Protein AF-0000000087663441 (afdb_homodimer)

Secondary structure (DSSP, 8-state):
-HHHHHHHHHHH--SEEEE-S--SPTT----HHHHHHHHHHHHHHH--SSS-SEEEE---HHHH--GGG--HHHHHHHHHHH---SEEEEEETTEEEEEE-GGG-S-S--HHHHHHHHHHHHHHHHHHHHHHT---TTS--TTPSP---EEEESS-S------------/-HHHHHHHHHHH--SEEEE-S--SPTT----HHHHHHHHHHHHHHH--SSS-SEEEE---HHHH--GGG--HHHHHHHHHHH---SEEEEEETTEEEEEE-GGG-S-S--HHHHHHHHHHHHHHHHHHHHHHT---TTS--TTPSP---EEEESS-S------------

Organism: Ancylostoma caninum (NCBI:txid29170)

Radius of gyration: 20.02 Å; Cα contacts (8 Å, |Δi|>4): 572; chains: 2; bounding box: 45×61×68 Å

Nearest PDB structures (foldseek):
  6jgs-assembly1_A  TM=4.675E-01  e=5.278E+00  Hordeum vulgare subsp. vulgare
  6jgd-assembly1_A  TM=4.684E-01  e=4.950E+00  Hordeum vulgare subsp. vulgare
  6l1j-assembly1_A  TM=4.677E-01  e=5.629E+00  Hordeum vulgare subsp. vulgare
  6jgs-assembly1_A  TM=4.682E-01  e=4.630E+00  Hordeum vulgare subsp. vulgare
  6jgd-assembly1_A  TM=4.690E-01  e=4.342E+00  Hordeum vulgare subsp. vulgare

Sequence (338 aa):
MYRSYRSAVRLLAPDAVFFLGDLMDEGQWGDRDTFHRYAGRFDSLFGSSGNKPEVHVLAGNHDLGFHYAVSPFRVEWFEKRFNRSTVDTIFIKGQPFVLLTSMALHGDGCKFCHEAEVALRTIGEELACAKRGKCERNVSVRFHPYRRPILLQHFPLFRYVFIFSSRLSMYRSYRSAVRLLAPDAVFFLGDLMDEGQWGDRDTFHRYAGRFDSLFGSSGNKPEVHVLAGNHDLGFHYAVSPFRVEWFEKRFNRSTVDTIFIKGQPFVLLTSMALHGDGCKFCHEAEVALRTIGEELACAKRGKCERNVSVRFHPYRRPILLQHFPLFRYVFIFSSRLS

Solvent-accessible surface area (backbone atoms only — not comparable to full-atom values): 18310 Å² total; per-residue (Å²): 57,60,60,39,51,52,49,47,46,66,50,49,53,31,57,29,36,38,29,27,13,35,77,36,54,87,87,46,81,56,55,72,67,51,49,49,52,48,53,48,51,46,44,71,69,64,49,48,93,58,83,61,39,40,74,45,78,40,65,19,50,44,48,31,32,49,61,95,54,51,37,71,66,40,48,48,52,46,22,69,74,67,72,45,62,60,56,36,77,46,71,61,95,73,44,39,31,39,38,42,32,38,57,29,31,45,63,80,66,46,73,55,20,46,52,32,52,54,50,48,52,52,50,20,51,29,47,52,23,29,65,71,71,62,62,59,96,89,47,66,64,84,42,58,73,58,60,61,26,34,36,39,29,16,38,69,61,71,72,69,75,73,70,78,72,77,69,85,118,56,61,60,38,52,52,49,48,46,65,51,50,54,31,58,28,37,38,31,26,13,35,77,36,54,86,88,47,80,56,56,72,66,50,49,49,51,49,52,49,51,47,42,73,68,64,49,48,94,59,84,59,38,41,73,45,78,41,65,19,50,47,48,31,31,49,64,94,54,51,38,70,65,41,47,48,52,46,22,69,72,66,71,46,63,61,57,35,78,45,69,61,94,72,45,38,33,38,39,40,33,37,60,29,31,45,62,80,66,45,72,55,20,46,52,32,51,53,50,47,51,53,50,20,51,29,47,50,23,28,65,71,71,62,62,58,93,89,47,64,65,83,43,59,74,59,60,62,26,35,37,38,29,16,37,68,61,71,72,69,74,73,72,78,73,75,68,86,119

InterPro domains:
  IPR004843 Calcineurin-like, phosphoesterase domain [PF00149] (13-82)
  IPR029052 Metallo-dependent phosphatase-like [G3DSA:3.60.21.10] (4-162)
  IPR029052 Metallo-dependent phosphatase-like [SSF56300] (8-162)
  IPR033308 PGAP5/Cdc1/Ted1 [PTHR13315] (1-159)

Structure (mmCIF, N/CA/C/O backbone):
data_AF-0000000087663441-model_v1
#
loop_
_entity.id
_entity.type
_entity.pdbx_description
1 polymer 'Calcineurin-like phosphoesterase domain-containing protein'
#
loop_
_atom_site.group_PDB
_atom_site.id
_atom_site.type_symbol
_atom_site.label_atom_id
_atom_site.label_alt_id
_atom_site.label_comp_id
_atom_site.label_asym_id
_atom_site.label_entity_id
_atom_site.label_seq_id
_atom_site.pdbx_PDB_ins_code
_atom_site.Cartn_x
_atom_site.Cartn_y
_atom_site.Cartn_z
_atom_site.occupancy
_atom_site.B_iso_or_equiv
_atom_site.auth_seq_id
_atom_site.auth_comp_id
_atom_site.auth_asym_id
_atom_site.auth_atom_id
_atom_site.pdbx_PDB_model_num
ATOM 1 N N . MET A 1 1 ? 6.477 19.219 -2.59 1 56.53 1 MET A N 1
ATOM 2 C CA . MET A 1 1 ? 6.012 17.844 -2.482 1 56.53 1 MET A CA 1
ATOM 3 C C . MET A 1 1 ? 7.02 16.984 -1.724 1 56.53 1 MET A C 1
ATOM 5 O O . MET A 1 1 ? 6.688 16.391 -0.692 1 56.53 1 MET A O 1
ATOM 9 N N . TYR A 1 2 ? 8.234 17.156 -2.053 1 63.34 2 TYR A N 1
ATOM 10 C CA . TYR A 1 2 ? 9.312 16.391 -1.447 1 63.34 2 TYR A CA 1
ATOM 11 C C . TYR A 1 2 ? 9.508 16.781 0.011 1 63.34 2 TYR A C 1
ATOM 13 O O . TYR A 1 2 ? 9.742 15.922 0.867 1 63.34 2 TYR A O 1
ATOM 21 N N . ARG A 1 3 ? 9.078 17.906 0.28 1 71.12 3 ARG A N 1
ATOM 22 C CA . ARG A 1 3 ? 9.32 18.391 1.635 1 71.12 3 ARG A CA 1
ATOM 23 C C . ARG A 1 3 ? 8.375 17.734 2.631 1 71.12 3 ARG A C 1
ATOM 25 O O . ARG A 1 3 ? 8.773 17.391 3.744 1 71.12 3 ARG A O 1
ATOM 32 N N . SER A 1 4 ? 7.195 17.531 2.107 1 80.88 4 SER A N 1
ATOM 33 C CA . SER A 1 4 ? 6.211 16.938 3.008 1 80.88 4 SER A CA 1
ATOM 34 C C . SER A 1 4 ? 6.551 15.484 3.305 1 80.88 4 SER A C 1
ATOM 36 O O . SER A 1 4 ? 6.391 15.023 4.434 1 80.88 4 SER A O 1
ATOM 38 N N . TYR A 1 5 ? 7.109 14.805 2.334 1 83.69 5 TYR A N 1
ATOM 39 C CA . TYR A 1 5 ? 7.543 13.422 2.543 1 83.69 5 TYR A CA 1
ATOM 40 C C . TYR A 1 5 ? 8.711 13.359 3.518 1 83.69 5 TYR A C 1
ATOM 42 O O . TYR A 1 5 ? 8.711 12.555 4.449 1 83.69 5 TYR A O 1
ATOM 50 N N . ARG A 1 6 ? 9.633 14.172 3.322 1 84.62 6 ARG A N 1
ATOM 51 C CA . ARG A 1 6 ? 10.812 14.18 4.184 1 84.62 6 ARG A CA 1
ATOM 52 C C . ARG A 1 6 ? 10.438 14.539 5.617 1 84.62 6 ARG A C 1
ATOM 54 O O . ARG A 1 6 ? 11 13.984 6.566 1 84.62 6 ARG A O 1
ATOM 61 N N . SER A 1 7 ? 9.531 15.445 5.688 1 87.12 7 SER A N 1
ATOM 62 C CA . SER A 1 7 ? 9.039 15.812 7.016 1 87.12 7 SER A CA 1
ATOM 63 C C . SER A 1 7 ? 8.359 14.625 7.695 1 87.12 7 SER A C 1
ATOM 65 O O . SER A 1 7 ? 8.57 14.383 8.883 1 87.12 7 SER A O 1
ATOM 67 N N . ALA A 1 8 ? 7.578 13.938 6.949 1 90.31 8 ALA A N 1
ATOM 68 C CA . ALA A 1 8 ? 6.906 12.766 7.5 1 90.31 8 ALA A CA 1
ATOM 69 C C . ALA A 1 8 ? 7.918 11.727 7.969 1 90.31 8 ALA A C 1
ATOM 71 O O . ALA A 1 8 ? 7.797 11.188 9.07 1 90.31 8 ALA A O 1
ATOM 72 N N . VAL A 1 9 ? 8.922 11.484 7.152 1 91.31 9 VAL A N 1
ATOM 73 C CA . VAL A 1 9 ? 9.938 10.484 7.473 1 91.31 9 VAL A CA 1
ATOM 74 C C . VAL A 1 9 ? 10.727 10.93 8.703 1 91.31 9 VAL A C 1
ATOM 76 O O . VAL A 1 9 ? 11.039 10.109 9.57 1 91.31 9 VAL A O 1
ATOM 79 N N . ARG A 1 10 ? 10.992 12.148 8.82 1 91.31 10 ARG A N 1
ATOM 80 C CA . ARG A 1 10 ? 11.734 12.664 9.969 1 91.31 10 ARG A CA 1
ATOM 81 C C . ARG A 1 10 ? 10.906 12.562 11.242 1 91.31 10 ARG A C 1
ATOM 83 O O . ARG A 1 10 ? 11.414 12.141 12.289 1 91.31 10 ARG A O 1
ATOM 90 N N . LEU A 1 11 ? 9.695 12.914 11.148 1 92.69 11 LEU A N 1
ATOM 91 C CA . LEU A 1 11 ? 8.82 12.969 12.312 1 92.69 11 LEU A CA 1
ATOM 92 C C . LEU A 1 11 ? 8.484 11.57 12.805 1 92.69 11 LEU A C 1
ATOM 94 O O . LEU A 1 11 ? 8.391 11.336 14.016 1 92.69 11 LEU A O 1
ATOM 98 N N . LEU A 1 12 ? 8.406 10.625 11.898 1 95.31 12 LEU A N 1
ATOM 99 C CA . LEU A 1 12 ? 7.848 9.328 12.273 1 95.31 12 LEU A CA 1
ATOM 100 C C . LEU A 1 12 ? 8.945 8.273 12.383 1 95.31 12 LEU A C 1
ATOM 102 O O . LEU A 1 12 ? 8.75 7.234 13.008 1 95.31 12 LEU A O 1
ATOM 106 N N . ALA A 1 13 ? 10.031 8.469 11.727 1 93.81 13 ALA A N 1
ATOM 107 C CA . ALA A 1 13 ? 11.164 7.543 11.703 1 93.81 13 ALA A CA 1
ATOM 108 C C . ALA A 1 13 ? 10.703 6.117 11.43 1 93.81 13 ALA A C 1
ATOM 110 O O . ALA A 1 13 ? 10.961 5.203 12.219 1 93.81 13 ALA A O 1
ATOM 111 N N . PRO A 1 14 ? 10.094 5.926 10.258 1 95.94 14 PRO A N 1
ATOM 112 C CA . PRO A 1 14 ? 9.523 4.609 9.953 1 95.94 14 PRO A CA 1
ATOM 113 C C . PRO A 1 14 ? 10.594 3.566 9.633 1 95.94 14 PRO A C 1
ATOM 115 O O . PRO A 1 14 ? 11.711 3.922 9.242 1 95.94 14 PRO A O 1
ATOM 118 N N . ASP A 1 15 ? 10.211 2.275 9.844 1 95.44 15 ASP A N 1
ATOM 119 C CA . ASP A 1 15 ? 11.078 1.179 9.43 1 95.44 15 ASP A CA 1
ATOM 120 C C . ASP A 1 15 ? 11.102 1.043 7.906 1 95.44 15 ASP A C 1
ATOM 122 O O . ASP A 1 15 ? 12.133 0.695 7.324 1 95.44 15 ASP A O 1
ATOM 126 N N . ALA A 1 16 ? 9.984 1.353 7.328 1 95.06 16 ALA A N 1
ATOM 127 C CA . ALA A 1 16 ? 9.859 1.166 5.883 1 95.06 16 ALA A CA 1
ATOM 128 C C . ALA A 1 16 ? 8.773 2.074 5.309 1 95.06 16 ALA A C 1
ATOM 130 O O . ALA A 1 16 ? 7.879 2.52 6.031 1 95.06 16 ALA A O 1
ATOM 131 N N . VAL A 1 17 ? 8.898 2.33 4.055 1 93.75 17 VAL A N 1
ATOM 132 C CA . VAL A 1 17 ? 7.902 3.049 3.268 1 93.75 17 VAL A CA 1
ATOM 133 C C . VAL A 1 17 ? 7.547 2.24 2.023 1 93.75 17 VAL A C 1
ATOM 135 O O . VAL A 1 17 ? 8.438 1.766 1.309 1 93.75 17 VAL A O 1
ATOM 138 N N . PHE A 1 18 ? 6.25 2.078 1.799 1 93.38 18 PHE A N 1
ATOM 139 C CA . PHE A 1 18 ? 5.777 1.409 0.59 1 93.38 18 PHE A CA 1
ATOM 140 C C . PHE A 1 18 ? 5.043 2.387 -0.317 1 93.38 18 PHE A C 1
ATOM 142 O O . PHE A 1 18 ? 4.125 3.084 0.126 1 93.38 18 PHE A O 1
ATOM 149 N N . PHE A 1 19 ? 5.461 2.457 -1.529 1 89.62 19 PHE A N 1
ATOM 150 C CA . PHE A 1 19 ? 4.723 3.115 -2.6 1 89.62 19 PHE A CA 1
ATOM 151 C C . PHE A 1 19 ? 4.023 2.09 -3.486 1 89.62 19 PHE A C 1
ATOM 153 O O . PHE A 1 19 ? 4.684 1.277 -4.141 1 89.62 19 PHE A O 1
ATOM 160 N N . LEU A 1 20 ? 2.764 2.168 -3.502 1 83.5 20 LEU A N 1
ATOM 161 C CA . LEU A 1 20 ? 2.086 1.054 -4.156 1 83.5 20 LEU A CA 1
ATOM 162 C C . LEU A 1 20 ? 1.641 1.439 -5.562 1 83.5 20 LEU A C 1
ATOM 164 O O . LEU A 1 20 ? 0.467 1.293 -5.91 1 83.5 20 LEU A O 1
ATOM 168 N N . GLY A 1 21 ? 2.498 2.086 -6.305 1 81.06 21 GLY A N 1
ATOM 169 C CA . GLY A 1 21 ? 2.389 2.133 -7.754 1 81.06 21 GLY A CA 1
ATOM 170 C C . GLY A 1 21 ? 2.312 3.545 -8.305 1 81.06 21 GLY A C 1
ATOM 171 O O . GLY A 1 21 ? 2.471 4.516 -7.559 1 81.06 21 GLY A O 1
ATOM 172 N N . ASP A 1 22 ? 2.346 3.611 -9.633 1 83.38 22 ASP A N 1
ATOM 173 C CA . ASP A 1 22 ? 2.131 4.781 -10.477 1 83.38 22 ASP A CA 1
ATOM 174 C C . ASP A 1 22 ? 3.27 5.789 -10.32 1 83.38 22 ASP A C 1
ATOM 176 O O . ASP A 1 22 ? 3.029 6.977 -10.109 1 83.38 22 ASP A O 1
ATOM 180 N N . LEU A 1 23 ? 4.383 5.191 -10.352 1 81 23 LEU A N 1
ATOM 181 C CA . LEU A 1 23 ? 5.562 6.043 -10.438 1 81 23 LEU A CA 1
ATOM 182 C C . LEU A 1 23 ? 5.484 6.957 -11.656 1 81 23 LEU A C 1
ATOM 184 O O . LEU A 1 23 ? 5.863 8.125 -11.586 1 81 23 LEU A O 1
ATOM 188 N N . MET A 1 24 ? 4.938 6.336 -12.719 1 77.75 24 MET A N 1
ATOM 189 C CA . MET A 1 24 ? 4.824 7.074 -13.977 1 77.75 24 MET A CA 1
ATOM 190 C C . MET A 1 24 ? 3.486 7.797 -14.062 1 77.75 24 MET A C 1
ATOM 192 O O . MET A 1 24 ? 2.479 7.312 -13.547 1 77.75 24 MET A O 1
ATOM 196 N N . ASP A 1 25 ? 3.621 9.016 -14.734 1 65.69 25 ASP A N 1
ATOM 197 C CA . ASP A 1 25 ? 2.412 9.82 -14.883 1 65.69 25 ASP A CA 1
ATOM 198 C C . ASP A 1 25 ? 1.437 9.18 -15.859 1 65.69 25 ASP A C 1
ATOM 200 O O . ASP A 1 25 ? 1.838 8.383 -16.719 1 65.69 25 ASP A O 1
ATOM 204 N N . GLU A 1 26 ? 0.128 9.648 -15.602 1 56.34 26 GLU A N 1
ATOM 205 C CA . GLU A 1 26 ? -0.937 9.219 -16.5 1 56.34 26 GLU A CA 1
ATOM 206 C C . GLU A 1 26 ? -0.633 9.625 -17.953 1 56.34 26 GLU A C 1
ATOM 208 O O . GLU A 1 26 ? -0.224 10.758 -18.203 1 56.34 26 GLU A O 1
ATOM 213 N N . GLY A 1 27 ? -0.719 8.75 -18.844 1 50.19 27 GLY A N 1
ATOM 214 C CA . GLY A 1 27 ? -0.616 9.078 -20.25 1 50.19 27 GLY A CA 1
ATOM 215 C C . GLY A 1 27 ? 0.792 8.938 -20.797 1 50.19 27 GLY A C 1
ATOM 216 O O . GLY A 1 27 ? 1.018 9.094 -22 1 50.19 27 GLY A O 1
ATOM 217 N N . GLN A 1 28 ? 1.747 8.984 -19.844 1 51.53 28 GLN A N 1
ATOM 218 C CA . GLN A 1 28 ? 3.074 8.922 -20.453 1 51.53 28 GLN A CA 1
ATOM 219 C C . GLN A 1 28 ? 3.627 7.5 -20.422 1 51.53 28 GLN A C 1
ATOM 221 O O . GLN A 1 28 ? 4.051 7.016 -19.359 1 51.53 28 GLN A O 1
ATOM 226 N N . TRP A 1 29 ? 3.006 6.676 -21.219 1 57.53 29 TRP A N 1
ATOM 227 C CA . TRP A 1 29 ? 3.639 5.402 -21.547 1 57.53 29 TRP A CA 1
ATOM 228 C C . TRP A 1 29 ? 5.035 5.617 -22.125 1 57.53 29 TRP A C 1
ATOM 230 O O . TRP A 1 29 ? 5.184 6.164 -23.219 1 57.53 29 TRP A O 1
ATOM 240 N N . GLY A 1 30 ? 5.879 6.07 -21.172 1 62.97 30 GLY A N 1
ATOM 241 C CA . GLY A 1 30 ? 7.125 6.531 -21.766 1 62.97 30 GLY A CA 1
ATOM 242 C C . GLY A 1 30 ? 8.031 5.398 -22.188 1 62.97 30 GLY A C 1
ATOM 243 O O . GLY A 1 30 ? 7.707 4.223 -22 1 62.97 30 GLY A O 1
ATOM 244 N N . ASP A 1 31 ? 8.891 5.605 -23.047 1 78.62 31 ASP A N 1
ATOM 245 C CA . ASP A 1 31 ? 9.992 4.746 -23.484 1 78.62 31 ASP A CA 1
ATOM 246 C C . ASP A 1 31 ? 10.969 4.48 -22.359 1 78.62 31 ASP A C 1
ATOM 248 O O . ASP A 1 31 ? 10.742 4.895 -21.219 1 78.62 31 ASP A O 1
ATOM 252 N N . ARG A 1 32 ? 11.836 3.678 -22.594 1 85.62 32 ARG A N 1
ATOM 253 C CA . ARG A 1 32 ? 12.828 3.227 -21.625 1 85.62 32 ARG A CA 1
ATOM 254 C C . ARG A 1 32 ? 13.516 4.41 -20.953 1 85.62 32 ARG A C 1
ATOM 256 O O . ARG A 1 32 ? 13.734 4.402 -19.734 1 85.62 32 ARG A O 1
ATOM 263 N N . ASP A 1 33 ? 13.812 5.41 -21.719 1 87.12 33 ASP A N 1
ATOM 264 C CA . ASP A 1 33 ? 14.508 6.578 -21.188 1 87.12 33 ASP A CA 1
ATOM 265 C C . ASP A 1 33 ? 13.617 7.348 -20.219 1 87.12 33 ASP A C 1
ATOM 267 O O . ASP A 1 33 ? 14.078 7.809 -19.172 1 87.12 33 ASP A O 1
ATOM 271 N N . THR A 1 34 ? 12.398 7.449 -20.594 1 83.62 34 THR A N 1
ATOM 272 C CA . THR A 1 34 ? 11.445 8.125 -19.719 1 83.62 34 THR A CA 1
ATOM 273 C C . THR A 1 34 ? 11.312 7.383 -18.391 1 83.62 34 THR A C 1
ATOM 275 O O . THR A 1 34 ? 11.32 8 -17.328 1 83.62 34 THR A O 1
ATOM 278 N N . PHE A 1 35 ? 11.273 6.082 -18.5 1 86.06 35 PHE A N 1
ATOM 279 C CA . PHE A 1 35 ? 11.164 5.258 -17.312 1 86.06 35 PHE A CA 1
ATOM 280 C C . PHE A 1 35 ? 12.367 5.473 -16.391 1 86.06 35 PHE A C 1
ATOM 282 O O . PHE A 1 35 ? 12.211 5.668 -15.188 1 86.06 35 PHE A O 1
ATOM 289 N N . HIS A 1 36 ? 13.508 5.5 -16.938 1 87.94 36 HIS A N 1
ATOM 290 C CA . HIS A 1 36 ? 14.719 5.629 -16.141 1 87.94 36 HIS A CA 1
ATOM 291 C C . HIS A 1 36 ? 14.82 7.016 -15.508 1 87.94 36 HIS A C 1
ATOM 293 O O . HIS A 1 36 ? 15.328 7.164 -14.398 1 87.94 36 HIS A O 1
ATOM 299 N N . ARG A 1 37 ? 14.359 7.957 -16.234 1 86.12 37 ARG A N 1
ATOM 300 C CA . ARG A 1 37 ? 14.352 9.312 -15.688 1 86.12 37 ARG A CA 1
ATOM 301 C C . ARG A 1 37 ? 13.438 9.398 -14.469 1 86.12 37 ARG A C 1
ATOM 303 O O . ARG A 1 37 ? 13.812 9.969 -13.445 1 86.12 37 ARG A O 1
ATOM 310 N N . TYR A 1 38 ? 12.297 8.773 -14.656 1 84.75 38 TYR A N 1
ATOM 311 C CA . TYR A 1 38 ? 11.344 8.805 -13.555 1 84.75 38 TYR A CA 1
ATOM 312 C C . TYR A 1 38 ? 11.859 7.992 -12.367 1 84.75 38 TYR A C 1
ATOM 314 O O . TYR A 1 38 ? 11.742 8.422 -11.219 1 84.75 38 TYR A O 1
ATOM 322 N N . ALA A 1 39 ? 12.406 6.832 -12.656 1 86.81 39 ALA A N 1
ATOM 323 C CA . ALA A 1 39 ? 12.969 5.996 -11.602 1 86.81 39 ALA A CA 1
ATOM 324 C C . ALA A 1 39 ? 14.109 6.715 -10.883 1 86.81 39 ALA A C 1
ATOM 326 O O . ALA A 1 39 ? 14.227 6.625 -9.656 1 86.81 39 ALA A O 1
ATOM 327 N N . GLY A 1 40 ? 14.906 7.391 -11.625 1 86.88 40 GLY A N 1
ATOM 328 C CA . GLY A 1 40 ? 15.992 8.164 -11.039 1 86.88 40 GLY A CA 1
ATOM 329 C C . GLY A 1 40 ? 15.5 9.281 -10.141 1 86.88 40 GLY A C 1
ATOM 330 O O . GLY A 1 40 ? 16.047 9.508 -9.062 1 86.88 40 GLY A O 1
ATOM 331 N N . ARG A 1 41 ? 14.547 9.984 -10.625 1 84.62 41 ARG A N 1
ATOM 332 C CA . ARG A 1 41 ? 13.961 11.055 -9.82 1 84.62 41 ARG A CA 1
ATOM 333 C C . ARG A 1 41 ? 13.367 10.5 -8.531 1 84.62 41 ARG A C 1
ATOM 335 O O . ARG A 1 41 ? 13.523 11.102 -7.461 1 84.62 41 ARG A O 1
ATOM 342 N N . PHE A 1 42 ? 12.727 9.398 -8.633 1 86.81 42 PHE A N 1
ATOM 343 C CA . PHE A 1 42 ? 12.18 8.727 -7.461 1 86.81 42 PHE A CA 1
ATOM 344 C C . PHE A 1 42 ? 13.266 8.453 -6.434 1 86.81 42 PHE A C 1
ATOM 346 O O . PHE A 1 42 ? 13.102 8.75 -5.246 1 86.81 42 PHE A O 1
ATOM 353 N N . ASP A 1 43 ? 14.32 7.941 -6.902 1 86.31 43 ASP A N 1
ATOM 354 C CA . ASP A 1 43 ? 15.422 7.602 -6.004 1 86.31 43 ASP A CA 1
ATOM 355 C C . ASP A 1 43 ? 15.969 8.852 -5.324 1 86.31 43 ASP A C 1
ATOM 357 O O . ASP A 1 43 ? 16.297 8.82 -4.137 1 86.31 43 ASP A O 1
ATOM 361 N N . SER A 1 44 ? 16.078 9.859 -6.051 1 85.12 44 SER A N 1
ATOM 362 C CA . SER A 1 44 ? 16.641 11.094 -5.52 1 85.12 44 SER A CA 1
ATOM 363 C C . SER A 1 44 ? 15.742 11.695 -4.441 1 85.12 44 SER A C 1
ATOM 365 O O . SER A 1 44 ? 16.234 12.281 -3.475 1 85.12 44 SER A O 1
ATOM 367 N N . LEU A 1 45 ? 14.508 11.469 -4.605 1 83.81 45 LEU A N 1
ATOM 368 C CA . LEU A 1 45 ? 13.555 12.141 -3.721 1 83.81 45 LEU A CA 1
ATOM 369 C C . LEU A 1 45 ? 13.195 11.25 -2.537 1 83.81 45 LEU A C 1
ATOM 371 O O . LEU A 1 45 ? 12.992 11.742 -1.424 1 83.81 45 LEU A O 1
ATOM 375 N N . PHE A 1 46 ? 13.133 9.961 -2.811 1 85.44 46 PHE A N 1
ATOM 376 C CA . PHE A 1 46 ? 12.555 9.094 -1.788 1 85.44 46 PHE A CA 1
ATOM 377 C C . PHE A 1 46 ? 13.578 8.086 -1.285 1 85.44 46 PHE A C 1
ATOM 379 O O . PHE A 1 46 ? 13.328 7.375 -0.308 1 85.44 46 PHE A O 1
ATOM 386 N N . GLY A 1 47 ? 14.648 8.055 -2.068 1 78.88 47 GLY A N 1
ATOM 387 C CA . GLY A 1 47 ? 15.688 7.121 -1.655 1 78.88 47 GLY A CA 1
ATOM 388 C C . GLY A 1 47 ? 16.328 7.492 -0.329 1 78.88 47 GLY A C 1
ATOM 389 O O . GLY A 1 47 ? 16.281 8.648 0.084 1 78.88 47 GLY A O 1
ATOM 390 N N . SER A 1 48 ? 16.625 6.457 0.466 1 73.31 48 SER A N 1
ATOM 391 C CA . SER A 1 48 ? 17.281 6.6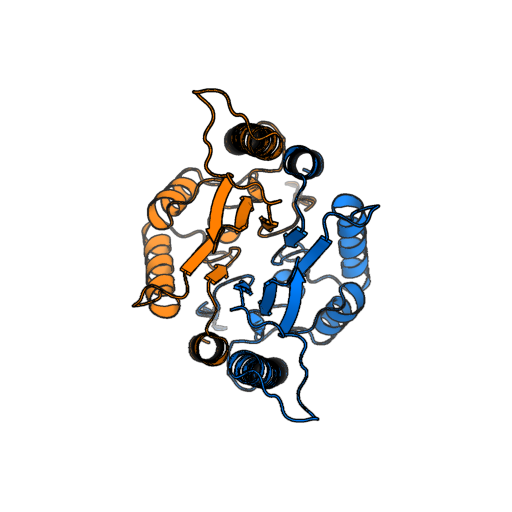76 1.75 1 73.31 48 SER A CA 1
ATOM 392 C C . SER A 1 48 ? 18.797 6.574 1.619 1 73.31 48 SER A C 1
ATOM 394 O O . SER A 1 48 ? 19.312 5.758 0.848 1 73.31 48 SER A O 1
ATOM 396 N N . SER A 1 49 ? 19.453 7.629 2.064 1 65.06 49 SER A N 1
ATOM 397 C CA . SER A 1 49 ? 20.906 7.582 2.072 1 65.06 49 SER A CA 1
ATOM 398 C C . SER A 1 49 ? 21.422 6.504 3.021 1 65.06 49 SER A C 1
ATOM 400 O O . SER A 1 49 ? 22.531 5.992 2.844 1 65.06 49 SER A O 1
ATOM 402 N N . GLY A 1 50 ? 20.734 6.199 4.043 1 66.88 50 GLY A N 1
ATOM 403 C CA . GLY A 1 50 ? 21.109 5.164 4.992 1 66.88 50 GLY A CA 1
ATOM 404 C C . GLY A 1 50 ? 20.266 3.908 4.879 1 66.88 50 GLY A C 1
ATOM 405 O O . GLY A 1 50 ? 19.766 3.586 3.801 1 66.88 50 GLY A O 1
ATOM 406 N N . ASN A 1 51 ? 20.328 3.129 5.98 1 69.75 51 ASN A N 1
ATOM 407 C CA . ASN A 1 51 ? 19.656 1.836 6.031 1 69.75 51 ASN A CA 1
ATOM 408 C C . ASN A 1 51 ? 18.156 1.992 6.273 1 69.75 51 ASN A C 1
ATOM 410 O O . ASN A 1 51 ? 17.391 1.063 6.027 1 69.75 51 ASN A O 1
ATOM 414 N N . LYS A 1 52 ? 17.812 3.195 6.785 1 78.81 52 LYS A N 1
ATOM 415 C CA . LYS A 1 52 ? 16.406 3.334 7.098 1 78.81 52 LYS A CA 1
ATOM 416 C C . LYS A 1 52 ? 15.859 4.672 6.602 1 78.81 52 LYS A C 1
ATOM 418 O O . LYS A 1 52 ? 16.562 5.68 6.613 1 78.81 52 LYS A O 1
ATOM 423 N N . PRO A 1 53 ? 14.57 4.77 6.199 1 90.5 53 PRO A N 1
ATOM 424 C CA . PRO A 1 53 ? 13.688 3.617 6.043 1 90.5 53 PRO A CA 1
ATOM 425 C C . PRO A 1 53 ? 13.984 2.807 4.785 1 90.5 53 PRO A C 1
ATOM 427 O O . PRO A 1 53 ? 14.539 3.34 3.818 1 90.5 53 PRO A O 1
ATOM 430 N N . GLU A 1 54 ? 13.625 1.479 4.832 1 92.81 54 GLU A N 1
ATOM 431 C CA . GLU A 1 54 ? 13.531 0.726 3.584 1 92.81 54 GLU A CA 1
ATOM 432 C C . GLU A 1 54 ? 12.422 1.27 2.688 1 92.81 54 GLU A C 1
ATOM 434 O O . GLU A 1 54 ? 11.328 1.564 3.16 1 92.81 54 GLU A O 1
ATOM 439 N N . VAL A 1 55 ? 12.836 1.479 1.441 1 91.94 55 VAL A N 1
ATOM 440 C CA . VAL A 1 55 ? 11.844 1.991 0.503 1 91.94 55 VAL A CA 1
ATOM 441 C C . VAL A 1 55 ? 11.5 0.916 -0.525 1 91.94 55 VAL A C 1
ATOM 443 O O . VAL A 1 55 ? 12.391 0.376 -1.188 1 91.94 55 VAL A O 1
ATOM 446 N N . HIS A 1 56 ? 10.203 0.612 -0.622 1 92 56 HIS A N 1
ATOM 447 C CA . HIS A 1 56 ? 9.742 -0.414 -1.547 1 92 56 HIS A CA 1
ATOM 448 C C . HIS A 1 56 ? 8.656 0.133 -2.477 1 92 56 HIS A C 1
ATOM 450 O O . HIS A 1 56 ? 7.797 0.903 -2.047 1 92 56 HIS A O 1
ATOM 456 N N . VAL A 1 57 ? 8.734 -0.301 -3.744 1 90.38 57 VAL A N 1
ATOM 457 C CA . VAL A 1 57 ? 7.793 0.19 -4.75 1 90.38 57 VAL A CA 1
ATOM 458 C C . VAL A 1 57 ? 7.109 -0.989 -5.438 1 90.38 57 VAL A C 1
ATOM 460 O O . VAL A 1 57 ? 7.758 -1.984 -5.77 1 90.38 57 VAL A O 1
ATOM 463 N N . LEU A 1 58 ? 5.816 -0.867 -5.547 1 91.38 58 LEU A N 1
ATOM 464 C CA . LEU A 1 58 ? 5.027 -1.777 -6.367 1 91.38 58 LEU A CA 1
ATOM 465 C C . LEU A 1 58 ? 4.531 -1.08 -7.629 1 91.38 58 LEU A C 1
ATOM 467 O O . LEU A 1 58 ? 4.156 0.094 -7.59 1 91.38 58 LEU A O 1
ATOM 471 N N . ALA A 1 59 ? 4.516 -1.856 -8.703 1 89 59 ALA A N 1
ATOM 472 C CA . ALA A 1 59 ? 4.078 -1.256 -9.969 1 89 59 ALA A CA 1
ATOM 473 C C . ALA A 1 59 ? 2.559 -1.121 -10.008 1 89 59 ALA A C 1
ATOM 475 O O . ALA A 1 59 ? 1.836 -2.02 -9.578 1 89 59 ALA A O 1
ATOM 476 N N . GLY A 1 60 ? 2.129 -0 -10.453 1 87.12 60 GLY A N 1
ATOM 477 C CA . GLY A 1 60 ? 0.729 0.188 -10.812 1 87.12 60 GLY A CA 1
ATOM 478 C C . GLY A 1 60 ? 0.477 0.122 -12.305 1 87.12 60 GLY A C 1
ATOM 479 O O . GLY A 1 60 ? 1.391 -0.159 -13.078 1 87.12 60 GLY A O 1
ATOM 480 N N . ASN A 1 61 ? -0.726 0.36 -12.672 1 83.94 61 ASN A N 1
ATOM 481 C CA . ASN A 1 61 ? -1.086 0.221 -14.078 1 83.94 61 ASN A CA 1
ATOM 482 C C . ASN A 1 61 ? -0.454 1.319 -14.93 1 83.94 61 ASN A C 1
ATOM 484 O O . ASN A 1 61 ? -0.253 1.14 -16.125 1 83.94 61 ASN A O 1
ATOM 488 N N . HIS A 1 62 ? -0.057 2.434 -14.383 1 83.88 62 HIS A N 1
ATOM 489 C CA . HIS A 1 62 ? 0.614 3.488 -15.133 1 83.88 62 HIS A CA 1
ATOM 490 C C . HIS A 1 62 ? 2.088 3.162 -15.344 1 83.88 62 HIS A C 1
ATOM 492 O O . HIS A 1 62 ? 2.754 3.785 -16.172 1 83.88 62 HIS A O 1
ATOM 498 N N . ASP A 1 63 ? 2.453 2.197 -14.656 1 86.38 63 ASP A N 1
ATOM 499 C CA . ASP A 1 63 ? 3.842 1.772 -14.797 1 86.38 63 ASP A CA 1
ATOM 500 C C . ASP A 1 63 ? 3.971 0.659 -15.836 1 86.38 63 ASP A C 1
ATOM 502 O O . ASP A 1 63 ? 4.926 0.637 -16.609 1 86.38 63 ASP A O 1
ATOM 506 N N . LEU A 1 64 ? 2.969 -0.224 -15.836 1 85.5 64 LEU A N 1
ATOM 507 C CA . LEU A 1 64 ? 3.113 -1.447 -16.625 1 85.5 64 LEU A CA 1
ATOM 508 C C . LEU A 1 64 ? 2.086 -1.499 -17.75 1 85.5 64 LEU A C 1
ATOM 510 O O . LEU A 1 64 ? 2.236 -2.27 -18.688 1 85.5 64 LEU A O 1
ATOM 514 N N . GLY A 1 65 ? 1.063 -0.729 -17.625 1 80.12 65 GLY A N 1
ATOM 515 C CA . GLY A 1 65 ? -0.13 -0.905 -18.438 1 80.12 65 GLY A CA 1
ATOM 516 C C . GLY A 1 65 ? -1.224 -1.684 -17.734 1 80.12 65 GLY A C 1
ATOM 517 O O . GLY A 1 65 ? -0.963 -2.371 -16.75 1 80.12 65 GLY A O 1
ATOM 518 N N . PHE A 1 66 ? -2.395 -1.55 -18.312 1 78.06 66 PHE A N 1
ATOM 519 C CA . PHE A 1 66 ? -3.475 -2.363 -17.766 1 78.06 66 PHE A CA 1
ATOM 520 C C . PHE A 1 66 ? -3.324 -3.818 -18.188 1 78.06 66 PHE A C 1
ATOM 522 O O . PHE A 1 66 ? -2.506 -4.141 -19.047 1 78.06 66 PHE A O 1
ATOM 529 N N . HIS A 1 67 ? -4.031 -4.711 -17.578 1 73.19 67 HIS A N 1
ATOM 530 C CA . HIS A 1 67 ? -3.877 -6.152 -17.734 1 73.19 67 HIS A CA 1
ATOM 531 C C . HIS A 1 67 ? -3.723 -6.539 -19.203 1 73.19 67 HIS A C 1
ATOM 533 O O . HIS A 1 67 ? -2.764 -7.219 -19.578 1 73.19 67 HIS A O 1
ATOM 539 N N . TYR A 1 68 ? -4.539 -6.07 -20.094 1 74.25 68 TYR A N 1
ATOM 540 C CA . TYR A 1 68 ? -4.48 -6.484 -21.5 1 74.25 68 TYR A CA 1
ATOM 541 C C . TYR A 1 68 ? -3.49 -5.629 -22.281 1 74.25 68 TYR A C 1
ATOM 543 O O . TYR A 1 68 ? -3.223 -5.895 -23.453 1 74.25 68 TYR A O 1
ATOM 551 N N . ALA A 1 69 ? -2.857 -4.648 -21.562 1 76.94 69 ALA A N 1
ATOM 552 C CA . ALA A 1 69 ? -1.912 -3.752 -22.234 1 76.94 69 ALA A CA 1
ATOM 553 C C . ALA A 1 69 ? -0.584 -3.705 -21.484 1 76.94 69 ALA A C 1
ATOM 555 O O . ALA A 1 69 ? 0.185 -2.752 -21.625 1 76.94 69 ALA A O 1
ATOM 556 N N . VAL A 1 70 ? -0.376 -4.75 -20.719 1 80.12 70 VAL A N 1
ATOM 557 C CA . VAL A 1 70 ? 0.881 -4.781 -19.984 1 80.12 70 VAL A CA 1
ATOM 558 C C . VAL A 1 70 ? 2.045 -4.984 -20.953 1 80.12 70 VAL A C 1
ATOM 560 O O . VAL A 1 70 ? 2.012 -5.891 -21.797 1 80.12 70 VAL A O 1
ATOM 563 N N . SER A 1 71 ? 3.016 -4.195 -20.891 1 83.5 71 SER A N 1
ATOM 564 C CA . SER A 1 71 ? 4.215 -4.297 -21.719 1 83.5 71 SER A CA 1
ATOM 565 C C . SER A 1 71 ? 5.27 -5.176 -21.062 1 83.5 71 SER A C 1
ATOM 567 O O . SER A 1 71 ? 5.773 -4.844 -19.984 1 83.5 71 SER A O 1
ATOM 569 N N . PRO A 1 72 ? 5.621 -6.277 -21.703 1 85.06 72 PRO A N 1
ATOM 570 C CA . PRO A 1 72 ? 6.668 -7.121 -21.109 1 85.06 72 PRO A CA 1
ATOM 571 C C . PRO A 1 72 ? 7.984 -6.371 -20.922 1 85.06 72 PRO A C 1
ATOM 573 O O . PRO A 1 72 ? 8.734 -6.672 -19.984 1 85.06 72 PRO A O 1
ATOM 576 N N . PHE A 1 73 ? 8.195 -5.406 -21.766 1 86.94 73 PHE A N 1
ATOM 577 C CA . PHE A 1 73 ? 9.414 -4.613 -21.641 1 86.94 73 PHE A CA 1
ATOM 578 C C . PHE A 1 73 ? 9.375 -3.752 -20.375 1 86.94 73 PHE A C 1
ATOM 580 O O . PHE A 1 73 ? 10.367 -3.646 -19.656 1 86.94 73 PHE A O 1
ATOM 587 N N . ARG A 1 74 ? 8.242 -3.238 -20.109 1 87.56 74 ARG A N 1
ATOM 588 C CA . ARG A 1 74 ? 8.117 -2.396 -18.922 1 87.56 74 ARG A CA 1
ATOM 589 C C . ARG A 1 74 ? 8.219 -3.229 -17.641 1 87.56 74 ARG A C 1
ATOM 591 O O . ARG A 1 74 ? 8.773 -2.77 -16.641 1 87.56 74 ARG A O 1
ATOM 598 N N . VAL A 1 75 ? 7.645 -4.391 -17.766 1 87.69 75 VAL A N 1
ATOM 599 C CA . VAL A 1 75 ? 7.77 -5.301 -16.641 1 87.69 75 VAL A CA 1
ATOM 600 C C . VAL A 1 75 ? 9.242 -5.586 -16.359 1 87.69 75 VAL A C 1
ATOM 602 O O . VAL A 1 75 ? 9.695 -5.535 -15.219 1 87.69 75 VAL A O 1
ATOM 605 N N . GLU A 1 76 ? 9.953 -5.809 -17.375 1 89.19 76 GLU A N 1
ATOM 606 C CA . GLU A 1 76 ? 11.383 -6.09 -17.234 1 89.19 76 GLU A CA 1
ATOM 607 C C . GLU A 1 76 ? 12.133 -4.887 -16.672 1 89.19 76 GLU A C 1
ATOM 609 O O . GLU A 1 76 ? 13 -5.039 -15.812 1 89.19 76 GLU A O 1
ATOM 614 N N . TRP A 1 77 ? 11.844 -3.711 -17.219 1 89 77 TRP A N 1
ATOM 615 C CA . TRP A 1 77 ? 12.477 -2.498 -16.719 1 89 77 TRP A CA 1
ATOM 616 C C . TRP A 1 77 ? 12.234 -2.334 -15.219 1 89 77 TRP A C 1
ATOM 618 O O . TRP A 1 77 ? 13.164 -2.041 -14.461 1 89 77 TRP A O 1
ATOM 628 N N . PHE A 1 78 ? 11.039 -2.559 -14.914 1 88.19 78 PHE A N 1
ATOM 629 C CA . PHE A 1 78 ? 10.648 -2.367 -13.523 1 88.19 78 PHE A CA 1
ATOM 630 C C . PHE A 1 78 ? 11.328 -3.395 -12.625 1 88.19 78 PHE A C 1
ATOM 632 O O . PHE A 1 78 ? 11.852 -3.049 -11.562 1 88.19 78 PHE A O 1
ATOM 639 N N . GLU A 1 79 ? 11.312 -4.609 -13.031 1 88 79 GLU A N 1
ATOM 640 C CA . GLU A 1 79 ? 11.93 -5.688 -12.266 1 88 79 GLU A CA 1
ATOM 641 C C . GLU A 1 79 ? 13.43 -5.449 -12.078 1 88 79 GLU A C 1
ATOM 643 O O . GLU A 1 79 ? 13.953 -5.617 -10.977 1 88 79 GLU A O 1
ATOM 648 N N . LYS A 1 80 ? 14.047 -5.066 -13.109 1 88.94 80 LYS A N 1
ATOM 649 C CA . LYS A 1 80 ? 15.484 -4.828 -13.047 1 88.94 80 LYS A CA 1
ATOM 650 C C . LYS A 1 80 ? 15.805 -3.631 -12.156 1 88.94 80 LYS A C 1
ATOM 652 O O . LYS A 1 80 ? 16.781 -3.654 -11.406 1 88.94 80 LYS A O 1
ATOM 657 N N . ARG A 1 81 ? 15.016 -2.66 -12.258 1 88 81 ARG A N 1
ATOM 658 C CA . ARG A 1 81 ? 15.297 -1.41 -11.562 1 88 81 ARG A CA 1
ATOM 659 C C . ARG A 1 81 ? 14.977 -1.529 -10.078 1 88 81 ARG A C 1
ATOM 661 O O . ARG A 1 81 ? 15.695 -0.984 -9.234 1 88 81 ARG A O 1
ATOM 668 N N . PHE A 1 82 ? 13.898 -2.227 -9.781 1 84.75 82 PHE A N 1
ATOM 669 C CA . PHE A 1 82 ? 13.43 -2.229 -8.398 1 84.75 82 PHE A CA 1
ATOM 670 C C . PHE A 1 82 ? 13.539 -3.621 -7.789 1 84.75 82 PHE A C 1
ATOM 672 O O . PHE A 1 82 ? 13.195 -3.822 -6.621 1 84.75 82 PHE A O 1
ATOM 679 N N . ASN A 1 83 ? 14.086 -4.531 -8.594 1 74 83 ASN A N 1
ATOM 680 C CA . ASN A 1 83 ? 14.297 -5.91 -8.156 1 74 83 ASN A CA 1
ATOM 681 C C . ASN A 1 83 ? 13.016 -6.523 -7.605 1 74 83 ASN A C 1
ATOM 683 O O . ASN A 1 83 ? 13.008 -7.07 -6.504 1 74 83 ASN A O 1
ATOM 687 N N . ARG A 1 84 ? 11.961 -6.316 -8.391 1 78.44 84 ARG A N 1
ATOM 688 C CA . ARG A 1 84 ? 10.672 -6.809 -7.934 1 78.44 84 ARG A CA 1
ATOM 689 C C . ARG A 1 84 ? 9.961 -7.582 -9.039 1 78.44 84 ARG A C 1
ATOM 691 O O . ARG A 1 84 ? 9.977 -7.168 -10.203 1 78.44 84 ARG A O 1
ATOM 698 N N . SER A 1 85 ? 9.43 -8.797 -8.633 1 83 85 SER A N 1
ATOM 699 C CA . SER A 1 85 ? 8.625 -9.602 -9.547 1 83 85 SER A CA 1
ATOM 700 C C . SER A 1 85 ? 7.145 -9.266 -9.414 1 83 85 SER A C 1
ATOM 702 O O . SER A 1 85 ? 6.77 -8.352 -8.688 1 83 85 SER A O 1
ATOM 704 N N . THR A 1 86 ? 6.316 -9.984 -10.18 1 85.75 86 THR A N 1
ATOM 705 C CA . THR A 1 86 ? 4.875 -9.766 -10.164 1 85.75 86 THR A CA 1
ATOM 706 C C . THR A 1 86 ? 4.293 -10.094 -8.789 1 85.75 86 THR A C 1
ATOM 708 O O . THR A 1 86 ? 3.244 -9.57 -8.414 1 85.75 86 THR A O 1
ATOM 711 N N . VAL A 1 87 ? 4.965 -11.023 -8.133 1 90.75 87 VAL A N 1
ATOM 712 C CA . VAL A 1 87 ? 4.703 -11.32 -6.73 1 90.75 87 VAL A CA 1
ATOM 713 C C . VAL A 1 87 ? 6.02 -11.328 -5.953 1 90.75 87 VAL A C 1
ATOM 715 O O . VAL A 1 87 ? 6.953 -12.047 -6.305 1 90.75 87 VAL A O 1
ATOM 718 N N . ASP A 1 88 ? 6.062 -10.492 -4.941 1 93.31 88 ASP A N 1
ATOM 719 C CA . ASP A 1 88 ? 7.301 -10.375 -4.18 1 93.31 88 ASP A CA 1
ATOM 720 C C . ASP A 1 88 ? 7.035 -10.469 -2.68 1 93.31 88 ASP A C 1
ATOM 722 O O . ASP A 1 88 ? 5.922 -10.203 -2.223 1 93.31 88 ASP A O 1
ATOM 726 N N . THR A 1 89 ? 8.062 -10.953 -1.963 1 95.75 89 THR A N 1
ATOM 727 C CA . THR A 1 89 ? 7.98 -11.023 -0.508 1 95.75 89 THR A CA 1
ATOM 728 C C . THR A 1 89 ? 9.078 -10.188 0.138 1 95.75 89 THR A C 1
ATOM 730 O O . THR A 1 89 ? 10.242 -10.273 -0.257 1 95.75 89 THR A O 1
ATOM 733 N N . ILE A 1 90 ? 8.703 -9.383 1.075 1 94.94 90 ILE A N 1
ATOM 734 C CA . ILE A 1 90 ? 9.617 -8.555 1.853 1 94.94 90 ILE A CA 1
ATOM 735 C C . ILE A 1 90 ? 9.422 -8.828 3.342 1 94.94 90 ILE A C 1
ATOM 737 O O . ILE A 1 90 ? 8.297 -9.047 3.797 1 94.94 90 ILE A O 1
ATOM 741 N N . PHE A 1 91 ? 10.539 -8.898 4.023 1 95.75 91 PHE A N 1
ATOM 742 C CA . PHE A 1 91 ? 10.453 -9.039 5.473 1 95.75 91 PHE A CA 1
ATOM 743 C C . PHE A 1 91 ? 10.883 -7.75 6.164 1 95.75 91 PHE A C 1
ATOM 745 O O . PHE A 1 91 ? 11.977 -7.234 5.906 1 95.75 91 PHE A O 1
ATOM 752 N N . ILE A 1 92 ? 10.016 -7.164 6.941 1 95.19 92 ILE A N 1
ATOM 753 C CA . ILE A 1 92 ? 10.359 -6.051 7.816 1 95.19 92 ILE A CA 1
ATOM 754 C C . ILE A 1 92 ? 10.32 -6.508 9.273 1 95.19 92 ILE A C 1
ATOM 756 O O . ILE A 1 92 ? 9.25 -6.801 9.812 1 95.19 92 ILE A O 1
ATOM 760 N N . LYS A 1 93 ? 11.43 -6.648 9.922 1 92.12 93 LYS A N 1
ATOM 761 C CA . LYS A 1 93 ? 11.555 -7.125 11.297 1 92.12 93 LYS A CA 1
ATOM 762 C C . LYS A 1 93 ? 10.82 -8.445 11.484 1 92.12 93 LYS A C 1
ATOM 764 O O . LYS A 1 93 ? 10.055 -8.602 12.445 1 92.12 93 LYS A O 1
ATOM 769 N N . GLY A 1 94 ? 10.938 -9.281 10.508 1 93.06 94 GLY A N 1
ATOM 770 C CA . GLY A 1 94 ? 10.406 -10.633 10.602 1 93.06 94 GLY A CA 1
ATOM 771 C C . GLY A 1 94 ? 8.984 -10.75 10.086 1 93.06 94 GLY A C 1
ATOM 772 O O . GLY A 1 94 ? 8.484 -11.859 9.875 1 93.06 94 GLY A O 1
ATOM 773 N N . GLN A 1 95 ? 8.305 -9.633 9.898 1 96 95 GLN A N 1
ATOM 774 C CA . GLN A 1 95 ? 6.953 -9.641 9.359 1 96 95 GLN A CA 1
ATOM 775 C C . GLN A 1 95 ? 6.965 -9.758 7.836 1 96 95 GLN A C 1
ATOM 777 O O . GLN A 1 95 ? 7.551 -8.914 7.152 1 96 95 GLN A O 1
ATOM 782 N N . PRO A 1 96 ? 6.355 -10.805 7.301 1 97.44 96 PRO A N 1
ATOM 783 C CA . PRO A 1 96 ? 6.34 -10.93 5.84 1 97.44 96 PRO A CA 1
ATOM 784 C C . PRO A 1 96 ? 5.266 -10.062 5.188 1 97.44 96 PRO A C 1
ATOM 786 O O . PRO A 1 96 ? 4.117 -10.055 5.633 1 97.44 96 PRO A O 1
ATOM 789 N N . PHE A 1 97 ? 5.691 -9.422 4.172 1 96.81 97 PHE A N 1
ATOM 790 C CA . PHE A 1 97 ? 4.812 -8.688 3.264 1 96.81 97 PHE A CA 1
ATOM 791 C C . PHE A 1 97 ? 4.824 -9.312 1.875 1 96.81 97 PHE A C 1
ATOM 793 O O . PHE A 1 97 ? 5.891 -9.57 1.313 1 96.81 97 PHE A O 1
ATOM 800 N N . VAL A 1 98 ? 3.65 -9.562 1.403 1 96.19 98 VAL A N 1
ATOM 801 C CA . VAL A 1 98 ? 3.549 -10.062 0.036 1 96.19 98 VAL A CA 1
ATOM 802 C C . VAL A 1 98 ? 2.98 -8.977 -0.872 1 96.19 98 VAL A C 1
ATOM 804 O O . VAL A 1 98 ? 1.855 -8.516 -0.668 1 96.19 98 VAL A O 1
ATOM 807 N N . LEU A 1 99 ? 3.793 -8.555 -1.795 1 94.75 99 LEU A N 1
ATOM 808 C CA . LEU A 1 99 ? 3.42 -7.531 -2.766 1 94.75 99 LEU A CA 1
ATOM 809 C C . LEU A 1 99 ? 2.859 -8.164 -4.035 1 94.75 99 LEU A C 1
ATOM 811 O O . LEU A 1 99 ? 3.549 -8.945 -4.703 1 94.75 99 LEU A O 1
ATOM 815 N N . LEU A 1 100 ? 1.638 -7.766 -4.371 1 92 100 LEU A N 1
ATOM 816 C CA . LEU A 1 100 ? 0.953 -8.352 -5.52 1 92 100 LEU A CA 1
ATOM 817 C C . LEU A 1 100 ? 0.728 -7.312 -6.609 1 92 100 LEU A C 1
ATOM 819 O O . LEU A 1 100 ? 0.132 -6.262 -6.355 1 92 100 LEU A O 1
ATOM 823 N N . THR A 1 101 ? 1.233 -7.645 -7.766 1 89.69 101 THR A N 1
ATOM 824 C CA . THR A 1 101 ? 0.924 -6.789 -8.906 1 89.69 101 THR A CA 1
ATOM 825 C C . THR A 1 101 ? -0.497 -7.043 -9.406 1 89.69 101 THR A C 1
ATOM 827 O O . THR A 1 101 ? -0.795 -8.125 -9.922 1 89.69 101 THR A O 1
ATOM 830 N N . SER A 1 102 ? -1.298 -6.086 -9.312 1 86.44 102 SER A N 1
ATOM 831 C CA . SER A 1 102 ? -2.729 -6.238 -9.547 1 86.44 102 SER A CA 1
ATOM 832 C C . SER A 1 102 ? -3 -6.773 -10.953 1 86.44 102 SER A C 1
ATOM 834 O O . SER A 1 102 ? -3.848 -7.652 -11.133 1 86.44 102 SER A O 1
ATOM 836 N N . MET A 1 103 ? -2.234 -6.328 -11.891 1 84.88 103 MET A N 1
ATOM 837 C CA . MET A 1 103 ? -2.475 -6.676 -13.289 1 84.88 103 MET A CA 1
ATOM 838 C C . MET A 1 103 ? -2.193 -8.156 -13.539 1 84.88 103 MET A C 1
ATOM 840 O O . MET A 1 103 ? -2.625 -8.711 -14.547 1 84.88 103 MET A O 1
ATOM 844 N N . ALA A 1 104 ? -1.507 -8.742 -12.641 1 85.38 104 ALA A N 1
ATOM 845 C CA . ALA A 1 104 ? -1.169 -10.148 -12.805 1 85.38 104 ALA A CA 1
ATOM 846 C C . ALA A 1 104 ? -2.211 -11.047 -12.141 1 85.38 104 ALA A C 1
ATOM 848 O O . ALA A 1 104 ? -2.078 -12.273 -12.141 1 85.38 104 ALA A O 1
ATOM 849 N N . LEU A 1 105 ? -3.33 -10.469 -11.617 1 85.56 105 LEU A N 1
ATOM 850 C CA . LEU A 1 105 ? -4.285 -11.25 -10.844 1 85.56 105 LEU A CA 1
ATOM 851 C C . LEU A 1 105 ? -5.609 -11.383 -11.594 1 85.56 105 LEU A C 1
ATOM 853 O O . LEU A 1 105 ? -6.633 -11.727 -10.992 1 85.56 105 LEU A O 1
ATOM 857 N N . HIS A 1 106 ? -5.578 -11.109 -12.766 1 78.62 106 HIS A N 1
ATOM 858 C CA . HIS A 1 106 ? -6.809 -11.211 -13.547 1 78.62 106 HIS A CA 1
ATOM 859 C C . HIS A 1 106 ? -7.258 -12.664 -13.68 1 78.62 106 HIS A C 1
ATOM 861 O O . HIS A 1 106 ? -8.453 -12.945 -13.758 1 78.62 106 HIS A O 1
ATOM 867 N N . GLY A 1 107 ? -6.297 -13.625 -13.758 1 75.69 107 GLY A N 1
ATOM 868 C CA . GLY A 1 107 ? -6.625 -15.047 -13.719 1 75.69 107 GLY A CA 1
ATOM 869 C C . GLY A 1 107 ? -7.109 -15.578 -15.055 1 75.69 107 GLY A C 1
ATOM 870 O O . GLY A 1 107 ? -7.875 -16.547 -15.102 1 75.69 107 GLY A O 1
ATOM 871 N N . ASP A 1 108 ? -6.707 -14.867 -16.094 1 77.56 108 ASP A N 1
ATOM 872 C CA . ASP A 1 108 ? -7.184 -15.32 -17.391 1 77.56 108 ASP A CA 1
ATOM 873 C C . ASP A 1 108 ? -6.137 -16.188 -18.094 1 77.56 108 ASP A C 1
ATOM 875 O O . ASP A 1 108 ? -6.234 -16.438 -19.297 1 77.56 108 ASP A O 1
ATOM 879 N N . GLY A 1 109 ? -5.078 -16.516 -17.453 1 77.5 109 GLY A N 1
ATOM 880 C CA . GLY A 1 109 ? -4.105 -17.469 -17.969 1 77.5 109 GLY A CA 1
ATOM 881 C C . GLY A 1 109 ? -2.979 -16.812 -18.734 1 77.5 109 GLY A C 1
ATOM 882 O O . GLY A 1 109 ? -2.117 -17.484 -19.297 1 77.5 109 GLY A O 1
ATOM 883 N N . CYS A 1 110 ? -2.938 -15.531 -18.766 1 81.75 110 CYS A N 1
ATOM 884 C CA . CYS A 1 110 ? -1.817 -14.859 -19.422 1 81.75 110 CYS A CA 1
ATOM 885 C C . CYS A 1 110 ? -0.5 -15.219 -18.75 1 81.75 110 CYS A C 1
ATOM 887 O O . CYS A 1 110 ? -0.492 -15.828 -17.672 1 81.75 110 CYS A O 1
ATOM 889 N N . LYS A 1 111 ? 0.553 -14.898 -19.359 1 86.94 111 LYS A N 1
ATOM 890 C CA . LYS A 1 111 ? 1.88 -15.234 -18.859 1 86.94 111 LYS A CA 1
ATOM 891 C C . LYS A 1 111 ? 2.088 -14.695 -17.453 1 86.94 111 LYS A C 1
ATOM 893 O O . LYS A 1 111 ? 2.51 -15.438 -16.562 1 86.94 111 LYS A O 1
ATOM 898 N N . PHE A 1 112 ? 1.738 -13.508 -17.234 1 86.25 112 PHE A N 1
ATOM 899 C CA . PHE A 1 112 ? 1.94 -12.875 -15.938 1 86.25 112 PHE A CA 1
ATOM 900 C C . PHE A 1 112 ? 0.981 -13.453 -14.898 1 86.25 112 PHE A C 1
ATOM 902 O O . PHE A 1 112 ? 1.331 -13.578 -13.727 1 86.25 112 PHE A O 1
ATOM 909 N N . CYS A 1 113 ? -0.202 -13.781 -15.336 1 87.62 113 CYS A N 1
ATOM 910 C CA . CYS A 1 113 ? -1.156 -14.43 -14.438 1 87.62 113 CYS A CA 1
ATOM 911 C C . CYS A 1 113 ? -0.644 -15.789 -13.977 1 87.62 113 CYS A C 1
ATOM 913 O O . CYS A 1 113 ? -0.727 -16.125 -12.797 1 87.62 113 CYS A O 1
ATOM 915 N N . HIS A 1 114 ? -0.108 -16.484 -14.945 1 90 114 HIS A N 1
ATOM 916 C CA . HIS A 1 114 ? 0.44 -17.797 -14.609 1 90 114 HIS A CA 1
ATOM 917 C C . HIS A 1 114 ? 1.625 -17.672 -13.664 1 90 114 HIS A C 1
ATOM 919 O O . HIS A 1 114 ? 1.716 -18.406 -12.68 1 90 114 HIS A O 1
ATOM 925 N N . GLU A 1 115 ? 2.457 -16.75 -13.922 1 90 115 GLU A N 1
ATOM 926 C CA . GLU A 1 115 ? 3.615 -16.516 -13.062 1 90 115 GLU A CA 1
ATOM 927 C C . GLU A 1 115 ? 3.186 -16.156 -11.648 1 90 115 GLU A C 1
ATOM 929 O O . GLU A 1 115 ? 3.766 -16.641 -10.672 1 90 115 GLU A O 1
ATOM 934 N N . ALA A 1 116 ? 2.221 -15.328 -11.586 1 90.31 116 ALA A N 1
ATOM 935 C CA . ALA A 1 116 ? 1.704 -14.938 -10.281 1 90.31 116 ALA A CA 1
ATOM 936 C C . ALA A 1 116 ? 1.104 -16.125 -9.547 1 90.31 116 ALA A C 1
ATOM 938 O O . ALA A 1 116 ? 1.325 -16.312 -8.344 1 90.31 116 ALA A O 1
ATOM 939 N N . GLU A 1 117 ? 0.389 -16.953 -10.25 1 91.75 117 GLU A N 1
ATOM 940 C CA . GLU A 1 117 ? -0.231 -18.125 -9.656 1 91.75 117 GLU A CA 1
ATOM 941 C C . GLU A 1 117 ? 0.822 -19.094 -9.102 1 91.75 117 GLU A C 1
ATOM 943 O O . GLU A 1 117 ? 0.673 -19.609 -7.996 1 91.75 117 GLU A O 1
ATOM 948 N N . VAL A 1 118 ? 1.826 -19.297 -9.852 1 94 118 VAL A N 1
ATOM 949 C CA . VAL A 1 118 ? 2.904 -20.172 -9.422 1 94 118 VAL A CA 1
ATOM 950 C C . VAL A 1 118 ? 3.586 -19.609 -8.18 1 94 118 VAL A C 1
ATOM 952 O O . VAL A 1 118 ? 3.832 -20.328 -7.215 1 94 118 VAL A O 1
ATOM 955 N N . ALA A 1 119 ? 3.859 -18.359 -8.219 1 94.12 119 ALA A N 1
ATOM 956 C CA . ALA A 1 119 ? 4.504 -17.703 -7.086 1 94.12 119 ALA A CA 1
ATOM 957 C C . ALA A 1 119 ? 3.639 -17.812 -5.832 1 94.12 119 ALA A C 1
ATOM 959 O O . ALA A 1 119 ? 4.145 -18.109 -4.746 1 94.12 119 ALA A O 1
ATOM 960 N N . LEU A 1 120 ? 2.387 -17.609 -5.98 1 95 120 LEU A N 1
ATOM 961 C CA . LEU A 1 120 ? 1.46 -17.656 -4.855 1 95 120 LEU A CA 1
ATOM 962 C C . LEU A 1 120 ? 1.398 -19.062 -4.266 1 95 120 LEU A C 1
ATOM 964 O O . LEU A 1 120 ? 1.369 -19.219 -3.041 1 95 120 LEU A O 1
ATOM 968 N N . ARG A 1 121 ? 1.41 -20.047 -5.078 1 95.56 121 ARG A N 1
ATOM 969 C CA . ARG A 1 121 ? 1.409 -21.438 -4.609 1 95.56 121 ARG A CA 1
ATOM 970 C C . ARG A 1 121 ? 2.684 -21.75 -3.83 1 95.56 121 ARG A C 1
ATOM 972 O O . ARG A 1 121 ? 2.631 -22.391 -2.775 1 95.56 121 ARG A O 1
ATOM 979 N N . THR A 1 122 ? 3.74 -21.281 -4.363 1 96.12 122 THR A N 1
ATOM 980 C CA . THR A 1 122 ? 5.027 -21.5 -3.707 1 96.12 122 THR A CA 1
ATOM 981 C C . THR A 1 122 ? 5.047 -20.844 -2.33 1 96.12 122 THR A C 1
ATOM 983 O O . THR A 1 122 ? 5.434 -21.484 -1.343 1 96.12 122 THR A O 1
ATOM 986 N N . ILE A 1 123 ? 4.629 -19.656 -2.266 1 96.81 123 ILE A N 1
ATOM 987 C CA . ILE A 1 123 ? 4.582 -18.938 -0.997 1 96.81 123 ILE A CA 1
ATOM 988 C C . ILE A 1 123 ? 3.627 -19.641 -0.037 1 96.81 123 ILE A C 1
ATOM 990 O O . ILE A 1 123 ? 3.926 -19.781 1.15 1 96.81 123 ILE A O 1
ATOM 994 N N . GLY A 1 124 ? 2.5 -20.031 -0.591 1 96.88 124 GLY A N 1
ATOM 995 C CA . GLY A 1 124 ? 1.549 -20.781 0.224 1 96.88 124 GLY A CA 1
ATOM 996 C C . GLY A 1 124 ? 2.15 -22.016 0.867 1 96.88 124 GLY A C 1
ATOM 997 O O . GLY A 1 124 ? 1.922 -22.281 2.049 1 96.88 124 GLY A O 1
ATOM 998 N N . GLU A 1 125 ? 2.887 -22.703 0.098 1 96.62 125 GLU A N 1
ATOM 999 C CA . GLU A 1 125 ? 3.545 -23.906 0.602 1 96.62 125 GLU A CA 1
ATOM 1000 C C . GLU A 1 125 ? 4.582 -23.562 1.668 1 96.62 125 GLU A C 1
ATOM 1002 O O . GLU A 1 125 ? 4.68 -24.25 2.689 1 96.62 125 GLU A O 1
ATOM 1007 N N . GLU A 1 126 ? 5.312 -22.578 1.437 1 97.38 126 GLU A N 1
ATOM 1008 C CA . GLU A 1 126 ? 6.324 -22.125 2.391 1 97.38 126 GLU A CA 1
ATOM 1009 C C . GLU A 1 126 ? 5.688 -21.703 3.709 1 97.38 126 GLU A C 1
ATOM 1011 O O . GLU A 1 126 ? 6.207 -22 4.785 1 97.38 126 GLU A O 1
ATOM 1016 N N . LEU A 1 127 ? 4.625 -21.016 3.592 1 97.31 127 LEU A N 1
ATOM 1017 C CA . LEU A 1 127 ? 3.908 -20.578 4.785 1 97.31 127 LEU A CA 1
ATOM 1018 C C . LEU A 1 127 ? 3.328 -21.766 5.543 1 97.31 127 LEU A C 1
ATOM 1020 O O . LEU A 1 127 ? 3.393 -21.812 6.773 1 97.31 127 LEU A O 1
ATOM 1024 N N . ALA A 1 128 ? 2.807 -22.703 4.832 1 96 128 ALA A N 1
ATOM 1025 C CA . ALA A 1 128 ? 2.209 -23.891 5.453 1 96 128 ALA A CA 1
ATOM 1026 C C . ALA A 1 128 ? 3.254 -24.688 6.223 1 96 128 ALA A C 1
ATOM 1028 O O . ALA A 1 128 ? 2.998 -25.141 7.344 1 96 128 ALA A O 1
ATOM 1029 N N . CYS A 1 129 ? 4.332 -24.844 5.645 1 95.69 129 CYS A N 1
ATOM 1030 C CA . CYS A 1 129 ? 5.379 -25.609 6.301 1 95.69 129 CYS A CA 1
ATOM 1031 C C . CYS A 1 129 ? 5.918 -24.875 7.52 1 95.69 129 CYS A C 1
ATOM 1033 O O . CYS A 1 129 ? 6.203 -25.5 8.547 1 95.69 129 CYS A O 1
ATOM 1035 N N . ALA A 1 130 ? 6.098 -23.594 7.406 1 95.88 130 ALA A N 1
ATOM 1036 C CA . ALA A 1 130 ? 6.527 -22.797 8.555 1 95.88 130 ALA A CA 1
ATOM 1037 C C . ALA A 1 130 ? 5.535 -22.922 9.703 1 95.88 130 ALA A C 1
ATOM 1039 O O . ALA A 1 130 ? 5.938 -23.031 10.867 1 95.88 130 ALA A O 1
ATOM 1040 N N . LYS A 1 131 ? 4.328 -22.922 9.367 1 95.62 131 LYS A N 1
ATOM 1041 C CA . LYS A 1 131 ? 3.271 -23.031 10.375 1 95.62 131 LYS A CA 1
ATOM 1042 C C . LYS A 1 131 ? 3.328 -24.375 11.086 1 95.62 131 LYS A C 1
ATOM 1044 O O . LYS A 1 131 ? 3.115 -24.453 12.297 1 95.62 131 LYS A O 1
ATOM 1049 N N . ARG A 1 132 ? 3.662 -25.375 10.312 1 94.88 132 ARG A N 1
ATOM 1050 C CA . ARG A 1 132 ? 3.742 -26.734 10.852 1 94.88 132 ARG A CA 1
ATOM 1051 C C . ARG A 1 132 ? 5.027 -26.922 11.648 1 94.88 132 ARG A C 1
ATOM 1053 O O . ARG A 1 132 ? 5.102 -27.797 12.516 1 94.88 132 ARG A O 1
ATOM 1060 N N . GLY A 1 133 ? 6.043 -26.109 11.352 1 92.56 133 GLY A N 1
ATOM 1061 C CA . GLY A 1 133 ? 7.32 -26.203 12.039 1 92.56 133 GLY A CA 1
ATOM 1062 C C . GLY A 1 133 ? 8.273 -27.188 11.398 1 92.56 133 GLY A C 1
ATOM 1063 O O . GLY A 1 133 ? 9.336 -27.484 11.953 1 92.56 133 GLY A O 1
ATOM 1064 N N . LYS A 1 134 ? 7.953 -27.828 10.281 1 91.31 134 LYS A N 1
ATOM 1065 C CA . LYS A 1 134 ? 8.773 -28.797 9.562 1 91.31 134 LYS A CA 1
ATOM 1066 C C . LYS A 1 134 ? 8.602 -28.656 8.055 1 91.31 134 LYS A C 1
ATOM 1068 O O . LYS A 1 134 ? 7.504 -28.828 7.531 1 91.31 134 LYS A O 1
ATOM 1073 N N . CYS A 1 135 ? 9.664 -28.312 7.371 1 90.12 135 CYS A N 1
ATOM 1074 C CA . CYS A 1 135 ? 9.617 -28.156 5.922 1 90.12 135 CYS A CA 1
ATOM 1075 C C . CYS A 1 135 ? 10.477 -29.219 5.23 1 90.12 135 CYS A C 1
ATOM 1077 O O . CYS A 1 135 ? 11.508 -29.625 5.766 1 90.12 135 CYS A O 1
ATOM 1079 N N . GLU A 1 136 ? 10.016 -29.609 4.105 1 91.38 136 GLU A N 1
ATOM 1080 C CA . GLU A 1 136 ? 10.836 -30.469 3.268 1 91.38 136 GLU A CA 1
ATOM 1081 C C . GLU A 1 136 ? 12.133 -29.781 2.863 1 91.38 136 GLU A C 1
ATOM 1083 O O . GLU A 1 136 ? 12.227 -28.547 2.902 1 91.38 136 GLU A O 1
ATOM 1088 N N . ARG A 1 137 ? 13.156 -30.547 2.494 1 88.5 137 ARG A N 1
ATOM 1089 C CA . ARG A 1 137 ? 14.492 -30.031 2.188 1 88.5 137 ARG A CA 1
ATOM 1090 C C . ARG A 1 137 ? 14.445 -29.047 1.033 1 88.5 137 ARG A C 1
ATOM 1092 O O . ARG A 1 137 ? 15.227 -28.094 1.001 1 88.5 137 ARG A O 1
ATOM 1099 N N . ASN A 1 138 ? 13.422 -29.141 0.159 1 91 138 ASN A N 1
ATOM 1100 C CA . ASN A 1 138 ? 13.406 -28.312 -1.043 1 91 138 ASN A CA 1
ATOM 1101 C C . ASN A 1 138 ? 12.516 -27.078 -0.867 1 91 138 ASN A C 1
ATOM 1103 O O . ASN A 1 138 ? 12.344 -26.297 -1.803 1 91 138 ASN A O 1
ATOM 1107 N N . VAL A 1 139 ? 12.008 -26.953 0.344 1 91.62 139 VAL A N 1
ATOM 1108 C CA . VAL A 1 139 ? 11.117 -25.828 0.595 1 91.62 139 VAL A CA 1
ATOM 1109 C C . VAL A 1 139 ? 11.844 -24.766 1.417 1 91.62 139 VAL A C 1
ATOM 1111 O O . VAL A 1 139 ? 12.445 -25.078 2.447 1 91.62 139 VAL A O 1
ATOM 1114 N N . SER A 1 140 ? 11.742 -23.531 0.91 1 91.38 140 SER A N 1
ATOM 1115 C CA . SER A 1 140 ? 12.391 -22.406 1.597 1 91.38 140 SER A CA 1
ATOM 1116 C C . SER A 1 140 ? 11.82 -22.219 3 1 91.38 140 SER A C 1
ATOM 1118 O O . SER A 1 140 ? 10.609 -22.344 3.207 1 91.38 140 SER A O 1
ATOM 1120 N N . VAL A 1 141 ? 12.727 -21.859 3.986 1 92.19 141 VAL A N 1
ATOM 1121 C CA . VAL A 1 141 ? 12.305 -21.672 5.371 1 92.19 141 VAL A CA 1
ATOM 1122 C C . VAL A 1 141 ? 12.273 -20.188 5.711 1 92.19 141 VAL A C 1
ATOM 1124 O O . VAL A 1 141 ? 12.32 -19.812 6.883 1 92.19 141 VAL A O 1
ATOM 1127 N N . ARG A 1 142 ? 12.094 -19.344 4.758 1 94.06 142 ARG A N 1
ATOM 1128 C CA . ARG A 1 142 ? 12.211 -17.906 4.961 1 94.06 142 ARG A CA 1
ATOM 1129 C C . ARG A 1 142 ? 11.055 -17.391 5.809 1 94.06 142 ARG A C 1
ATOM 1131 O O . ARG A 1 142 ? 11.133 -16.281 6.359 1 94.06 142 ARG A O 1
ATOM 1138 N N . PHE A 1 143 ? 10.086 -18.156 5.938 1 96.38 143 PHE A N 1
ATOM 1139 C CA . PHE A 1 143 ? 8.938 -17.703 6.703 1 96.38 143 PHE A CA 1
ATOM 1140 C C . PHE A 1 143 ? 9 -18.219 8.133 1 96.38 143 PHE A C 1
ATOM 1142 O O . PHE A 1 143 ? 8.016 -18.125 8.883 1 96.38 143 PHE A O 1
ATOM 1149 N N . HIS A 1 144 ? 10.211 -18.828 8.531 1 93.75 144 HIS A N 1
ATOM 1150 C CA . HIS A 1 144 ? 10.422 -19.266 9.906 1 93.75 144 HIS A CA 1
ATOM 1151 C C . HIS A 1 144 ? 11.055 -18.156 10.75 1 93.75 144 HIS A C 1
ATOM 1153 O O . HIS A 1 144 ? 12.07 -17.578 10.359 1 93.75 144 HIS A O 1
ATOM 1159 N N . PRO A 1 145 ? 10.531 -17.875 11.953 1 95.12 145 PRO A N 1
ATOM 1160 C CA . PRO A 1 145 ? 9.289 -18.375 12.555 1 95.12 145 PRO A CA 1
ATOM 1161 C C . PRO A 1 145 ? 8.047 -17.891 11.828 1 95.12 145 PRO A C 1
ATOM 1163 O O . PRO A 1 145 ? 8.062 -16.828 11.203 1 95.12 145 PRO A O 1
ATOM 1166 N N . TYR A 1 146 ? 7 -18.609 11.93 1 96.44 146 TYR A N 1
ATOM 1167 C CA . TYR A 1 146 ? 5.781 -18.359 11.172 1 96.44 146 TYR A CA 1
ATOM 1168 C C . TYR A 1 146 ? 5.094 -17.078 11.656 1 96.44 146 TYR A C 1
ATOM 1170 O O . TYR A 1 146 ? 4.93 -16.875 12.859 1 96.44 146 TYR A O 1
ATOM 1178 N N . ARG A 1 147 ? 4.73 -16.297 10.688 1 95.88 147 ARG A N 1
ATOM 1179 C CA . ARG A 1 147 ? 3.852 -15.141 10.844 1 95.88 147 ARG A CA 1
ATOM 1180 C C . ARG A 1 147 ? 2.912 -15 9.656 1 95.88 147 ARG A C 1
ATOM 1182 O O . ARG A 1 147 ? 3.318 -15.211 8.508 1 95.88 147 ARG A O 1
ATOM 1189 N N . ARG A 1 148 ? 1.714 -14.672 9.953 1 96.81 148 ARG A N 1
ATOM 1190 C CA . ARG A 1 148 ? 0.794 -14.398 8.852 1 96.81 148 ARG A CA 1
ATOM 1191 C C . ARG A 1 148 ? 1.251 -13.188 8.039 1 96.81 148 ARG A C 1
ATOM 1193 O O . ARG A 1 148 ? 1.666 -12.18 8.609 1 96.81 148 ARG A O 1
ATOM 1200 N N . PRO A 1 149 ? 1.152 -13.312 6.785 1 97.5 149 PRO A N 1
ATOM 1201 C CA . PRO A 1 149 ? 1.628 -12.195 5.969 1 97.5 149 PRO A CA 1
ATOM 1202 C C . PRO A 1 149 ? 0.612 -11.055 5.883 1 97.5 149 PRO A C 1
ATOM 1204 O O . PRO A 1 149 ? -0.527 -11.203 6.328 1 97.5 149 PRO A O 1
ATOM 1207 N N . ILE A 1 150 ? 1.134 -9.945 5.484 1 96.94 150 ILE A N 1
ATOM 1208 C CA . ILE A 1 150 ? 0.331 -8.789 5.098 1 96.94 150 ILE A CA 1
ATOM 1209 C C . ILE A 1 150 ? 0.407 -8.594 3.584 1 96.94 150 ILE A C 1
ATOM 1211 O O . ILE A 1 150 ? 1.497 -8.586 3.008 1 96.94 150 ILE A O 1
ATOM 1215 N N . LEU A 1 151 ? -0.732 -8.492 2.947 1 95.62 151 LEU A N 1
ATOM 1216 C CA . LEU A 1 151 ? -0.787 -8.328 1.497 1 95.62 151 LEU A CA 1
ATOM 1217 C C . LEU A 1 151 ? -0.888 -6.859 1.113 1 95.62 151 LEU A C 1
ATOM 1219 O O . LEU A 1 151 ? -1.665 -6.109 1.708 1 95.62 151 LEU A O 1
ATOM 1223 N N . LEU A 1 152 ? -0.049 -6.477 0.183 1 95 152 LEU A N 1
ATOM 1224 C CA . LEU A 1 152 ? -0.082 -5.125 -0.366 1 95 152 LEU A CA 1
ATOM 1225 C C . LEU A 1 152 ? -0.328 -5.156 -1.871 1 95 152 LEU A C 1
ATOM 1227 O O . LEU A 1 152 ? 0.287 -5.949 -2.588 1 95 152 LEU A O 1
ATOM 1231 N N . GLN A 1 153 ? -1.204 -4.336 -2.328 1 91.94 153 GLN A N 1
ATOM 1232 C CA . GLN A 1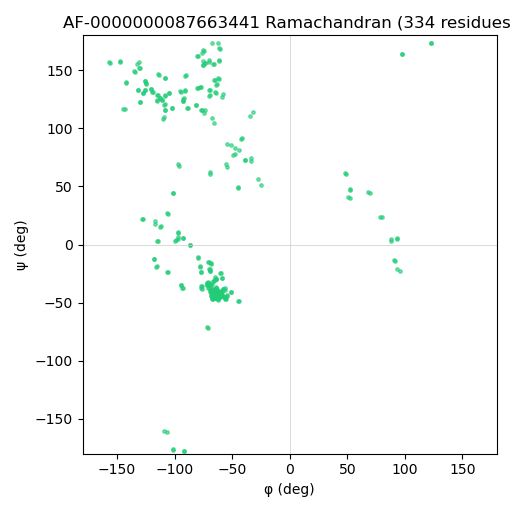 153 ? -1.476 -4.266 -3.76 1 91.94 153 GLN A CA 1
ATOM 1233 C C . GLN A 1 153 ? -1.862 -2.848 -4.176 1 91.94 153 GLN A C 1
ATOM 1235 O O . GLN A 1 153 ? -2.287 -2.045 -3.344 1 91.94 153 GLN A O 1
ATOM 1240 N N . HIS A 1 154 ? -1.703 -2.537 -5.395 1 87.94 154 HIS A N 1
ATOM 1241 C CA . HIS A 1 154 ? -1.999 -1.21 -5.926 1 87.94 154 HIS A CA 1
ATOM 1242 C C . HIS A 1 154 ? -3.502 -0.964 -5.988 1 87.94 154 HIS A C 1
ATOM 1244 O O . HIS A 1 154 ? -4.043 -0.194 -5.191 1 87.94 154 HIS A O 1
ATOM 1250 N N . PHE A 1 155 ? -4.277 -1.578 -6.844 1 81.5 155 PHE A N 1
ATOM 1251 C CA . PHE A 1 155 ? -5.719 -1.369 -6.922 1 81.5 155 PHE A CA 1
ATOM 1252 C C . PHE A 1 155 ? -6.457 -2.701 -6.977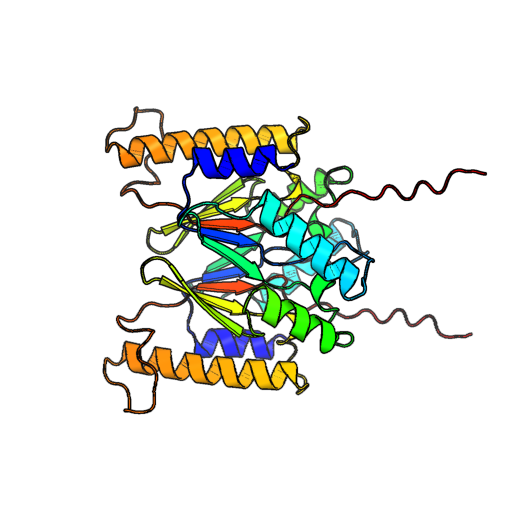 1 81.5 155 PHE A C 1
ATOM 1254 O O . PHE A 1 155 ? -5.875 -3.725 -7.34 1 81.5 155 PHE A O 1
ATOM 1261 N N . PRO A 1 156 ? -7.738 -2.594 -6.52 1 74.12 156 PRO A N 1
ATOM 1262 C CA . PRO A 1 156 ? -8.555 -3.807 -6.594 1 74.12 156 PRO A CA 1
ATOM 1263 C C . PRO A 1 156 ? -9 -4.133 -8.023 1 74.12 156 PRO A C 1
ATOM 1265 O O . PRO A 1 156 ? -9.5 -3.26 -8.734 1 74.12 156 PRO A O 1
ATOM 1268 N N . LEU A 1 157 ? -8.531 -5.246 -8.633 1 60.97 157 LEU A N 1
ATOM 1269 C CA . LEU A 1 157 ? -8.773 -5.602 -10.023 1 60.97 157 LEU A CA 1
ATOM 1270 C C . LEU A 1 157 ? -10.242 -5.969 -10.242 1 60.97 157 LEU A C 1
ATOM 1272 O O . LEU A 1 157 ? -10.672 -7.066 -9.891 1 60.97 157 LEU A O 1
ATOM 1276 N N . PHE A 1 158 ? -11.195 -5.227 -10.086 1 58.56 158 PHE A N 1
ATOM 1277 C CA . PHE A 1 158 ? -12.516 -5.559 -10.602 1 58.56 158 PHE A CA 1
ATOM 1278 C C . PHE A 1 158 ? -12.961 -4.551 -11.648 1 58.56 158 PHE A C 1
ATOM 1280 O O . PHE A 1 158 ? -14.148 -4.434 -11.945 1 58.56 158 PHE A O 1
ATOM 1287 N N . ARG A 1 159 ? -11.992 -3.844 -12.203 1 54.31 159 ARG A N 1
ATOM 1288 C CA . ARG A 1 159 ? -12.406 -2.809 -13.148 1 54.31 159 ARG A CA 1
ATOM 1289 C C . ARG A 1 159 ? -13.016 -3.422 -14.406 1 54.31 159 ARG A C 1
ATOM 1291 O O . ARG A 1 159 ? -12.461 -4.359 -14.977 1 54.31 159 ARG A O 1
ATOM 1298 N N . TYR A 1 160 ? -14.297 -3.248 -14.508 1 43.78 160 TYR A N 1
ATOM 1299 C CA . TYR A 1 160 ? -14.914 -3.57 -15.789 1 43.78 160 TYR A CA 1
ATOM 1300 C C . TYR A 1 160 ? -14.227 -2.818 -16.922 1 43.78 160 TYR A C 1
ATOM 1302 O O . TYR A 1 160 ? -13.93 -1.629 -16.797 1 43.78 160 TYR A O 1
ATOM 1310 N N . VAL A 1 161 ? -13.203 -3.316 -17.469 1 41.62 161 VAL A N 1
ATOM 1311 C CA . VAL A 1 161 ? -12.797 -2.631 -18.688 1 41.62 161 VAL A CA 1
ATOM 1312 C C . VAL A 1 161 ? -14.031 -2.113 -19.422 1 41.62 161 VAL A C 1
ATOM 1314 O O . VAL A 1 161 ? -14.867 -2.9 -19.875 1 41.62 161 VAL A O 1
ATOM 1317 N N . PHE A 1 162 ? -14.68 -1.167 -19.094 1 36.5 162 PHE A N 1
ATOM 1318 C CA . PHE A 1 162 ? -15.57 -0.588 -20.094 1 36.5 162 PHE A CA 1
ATOM 1319 C C . PHE A 1 162 ? -14.836 -0.391 -21.422 1 36.5 162 PHE A C 1
ATOM 1321 O O . PHE A 1 162 ? -13.867 0.369 -21.5 1 36.5 162 PHE A O 1
ATOM 1328 N N . ILE A 1 163 ? -14.703 -1.332 -22.266 1 33.75 163 ILE A N 1
ATOM 1329 C CA . ILE A 1 163 ? -14.398 -1.133 -23.688 1 33.75 163 ILE A CA 1
ATOM 1330 C C . ILE A 1 163 ? -15.219 0.031 -24.234 1 33.75 163 ILE A C 1
ATOM 1332 O O . ILE A 1 163 ? -16.453 0.006 -24.172 1 33.75 163 ILE A O 1
ATOM 1336 N N . PHE A 1 164 ? -14.828 1.243 -24.25 1 32.19 164 PHE A N 1
ATOM 1337 C CA . PHE A 1 164 ? -15.359 2.182 -25.234 1 32.19 164 PHE A CA 1
ATOM 1338 C C . PHE A 1 164 ? -15.539 1.502 -26.594 1 32.19 164 PHE A C 1
ATOM 1340 O O . PHE A 1 164 ? -14.562 1.109 -27.234 1 32.19 164 PHE A O 1
ATOM 1347 N N . SER A 1 165 ? -16.422 0.695 -26.828 1 31.5 165 SER A N 1
ATOM 1348 C CA . SER A 1 165 ? -16.969 0.493 -28.156 1 31.5 165 SER A CA 1
ATOM 1349 C C . SER A 1 165 ? -17.25 1.824 -28.844 1 31.5 165 SER A C 1
ATOM 1351 O O . SER A 1 165 ? -18.234 2.494 -28.531 1 31.5 165 SER A O 1
ATOM 1353 N N . SER A 1 166 ? -16.5 2.885 -29 1 30.17 166 SER A N 1
ATOM 1354 C CA . SER A 1 166 ? -16.656 3.557 -30.281 1 30.17 166 SER A CA 1
ATOM 1355 C C . SER A 1 166 ? -16.609 2.561 -31.438 1 30.17 166 SER A C 1
ATOM 1357 O O . SER A 1 166 ? -15.562 1.967 -31.703 1 30.17 166 SER A O 1
ATOM 1359 N N . ARG A 1 167 ? -17.594 1.785 -31.797 1 26.59 167 ARG A N 1
ATOM 1360 C CA . ARG A 1 167 ? -18.031 1.399 -33.125 1 26.59 167 ARG A CA 1
ATOM 1361 C C . ARG A 1 167 ? -17.844 2.539 -34.125 1 26.59 167 ARG A C 1
ATOM 1363 O O . ARG A 1 167 ? -18.188 3.686 -33.844 1 26.59 167 ARG A O 1
ATOM 1370 N N . LEU A 1 168 ? -16.922 2.475 -35.094 1 25.02 168 LEU A N 1
ATOM 1371 C CA . LEU A 1 168 ? -16.953 2.777 -36.5 1 25.02 168 LEU A CA 1
ATOM 1372 C C . LEU A 1 168 ? -18.359 2.596 -37.062 1 25.02 168 LEU A C 1
ATOM 1374 O O . LEU A 1 168 ? -18.859 1.473 -37.125 1 25.02 168 LEU A O 1
ATOM 1378 N N . SER A 1 169 ? -19.375 3.268 -36.531 1 23.2 169 SER A N 1
ATOM 1379 C CA . SER A 1 169 ? -20.172 3.689 -37.688 1 23.2 169 SER A CA 1
ATOM 1380 C C . SER A 1 169 ? -19.484 4.824 -38.438 1 23.2 169 SER A C 1
ATOM 1382 O O . SER A 1 169 ? -18.781 5.637 -37.844 1 23.2 169 SER A O 1
ATOM 1384 N N . MET B 1 1 ? -10.852 -12.227 -12.172 1 56.78 1 MET B N 1
ATOM 1385 C CA . MET B 1 1 ? -10.055 -11.328 -11.352 1 56.78 1 MET B CA 1
ATOM 1386 C C . MET B 1 1 ? -10.273 -11.609 -9.867 1 56.78 1 MET B C 1
ATOM 1388 O O . MET B 1 1 ? -9.32 -11.906 -9.141 1 56.78 1 MET B O 1
ATOM 1392 N N . TYR B 1 2 ? -11.477 -11.797 -9.531 1 63.62 2 TYR B N 1
ATOM 1393 C CA . TYR B 1 2 ? -11.867 -12.047 -8.148 1 63.62 2 TYR B CA 1
ATOM 1394 C C . TYR B 1 2 ? -11.375 -13.414 -7.691 1 63.62 2 TYR B C 1
ATOM 1396 O O . TYR B 1 2 ? -10.898 -13.57 -6.566 1 63.62 2 TYR B O 1
ATOM 1404 N N . ARG B 1 3 ? -11.172 -14.203 -8.641 1 71.44 3 ARG B N 1
ATOM 1405 C CA . ARG B 1 3 ? -10.797 -15.562 -8.266 1 71.44 3 ARG B CA 1
ATOM 1406 C C . ARG B 1 3 ? -9.336 -15.625 -7.832 1 71.44 3 ARG B C 1
ATOM 1408 O O . ARG B 1 3 ? -9 -16.328 -6.875 1 71.44 3 ARG B O 1
ATOM 1415 N N . SER B 1 4 ? -8.594 -14.812 -8.516 1 80.88 4 SER B N 1
ATOM 1416 C CA . SER B 1 4 ? -7.168 -14.836 -8.188 1 80.88 4 SER B CA 1
ATOM 1417 C C . SER B 1 4 ? -6.91 -14.219 -6.82 1 80.88 4 SER B C 1
ATOM 1419 O O . SER B 1 4 ? -6.07 -14.711 -6.062 1 80.88 4 SER B O 1
ATOM 1421 N N . TYR B 1 5 ? -7.691 -13.219 -6.469 1 83.94 5 TYR B N 1
ATOM 1422 C CA . TYR B 1 5 ? -7.574 -12.617 -5.145 1 83.94 5 TYR B CA 1
ATOM 1423 C C . TYR B 1 5 ? -8.008 -13.594 -4.059 1 83.94 5 TYR B C 1
ATOM 1425 O O . TYR B 1 5 ? -7.309 -13.766 -3.057 1 83.94 5 TYR B O 1
ATOM 1433 N N . ARG B 1 6 ? -9.07 -14.219 -4.262 1 85 6 ARG B N 1
ATOM 1434 C CA . ARG B 1 6 ? -9.578 -15.164 -3.279 1 85 6 ARG B CA 1
ATOM 1435 C C . ARG B 1 6 ? -8.617 -16.344 -3.094 1 85 6 ARG B C 1
ATOM 1437 O O . ARG B 1 6 ? -8.445 -16.828 -1.979 1 85 6 ARG B O 1
ATOM 1444 N N . SER B 1 7 ? -8.078 -16.734 -4.195 1 87.25 7 SER B N 1
ATOM 1445 C CA . SER B 1 7 ? -7.086 -17.797 -4.125 1 87.25 7 SER B CA 1
ATOM 1446 C C . SER B 1 7 ? -5.871 -17.359 -3.311 1 87.25 7 SER B C 1
ATOM 1448 O O . SER B 1 7 ? -5.359 -18.141 -2.494 1 87.25 7 SER B O 1
ATOM 1450 N N . ALA B 1 8 ? -5.449 -16.172 -3.547 1 90.56 8 ALA B N 1
ATOM 1451 C CA . ALA B 1 8 ? -4.312 -15.648 -2.793 1 90.56 8 ALA B CA 1
ATOM 1452 C C . ALA B 1 8 ? -4.621 -15.609 -1.299 1 90.56 8 ALA B C 1
ATOM 1454 O O . ALA B 1 8 ? -3.807 -16.047 -0.479 1 90.56 8 ALA B O 1
ATOM 1455 N N . VAL B 1 9 ? -5.793 -15.125 -0.97 1 91.56 9 VAL B N 1
ATOM 1456 C CA . VAL B 1 9 ? -6.191 -14.992 0.428 1 91.56 9 VAL B CA 1
ATOM 1457 C C . VAL B 1 9 ? -6.309 -16.375 1.062 1 91.56 9 VAL B C 1
ATOM 1459 O O . VAL B 1 9 ? -5.895 -16.578 2.207 1 91.56 9 VAL B O 1
ATOM 1462 N N . ARG B 1 10 ? -6.789 -17.312 0.374 1 91.5 10 ARG B N 1
ATOM 1463 C CA . ARG B 1 10 ? -6.93 -18.672 0.885 1 91.5 10 ARG B CA 1
ATOM 1464 C C . ARG B 1 10 ? -5.566 -19.312 1.096 1 91.5 10 ARG B C 1
ATOM 1466 O O . ARG B 1 10 ? -5.32 -19.938 2.133 1 91.5 10 ARG B O 1
ATOM 1473 N N . LEU B 1 11 ? -4.719 -19.156 0.169 1 93 11 LEU B N 1
ATOM 1474 C CA . LEU B 1 11 ? -3.416 -19.812 0.192 1 93 11 LEU B CA 1
ATOM 1475 C C . LEU B 1 11 ? -2.518 -19.203 1.26 1 93 11 LEU B C 1
ATOM 1477 O O . LEU B 1 11 ? -1.752 -19.906 1.917 1 93 11 LEU B O 1
ATOM 1481 N N . LEU B 1 12 ? -2.68 -17.906 1.496 1 95.5 12 LEU B N 1
ATOM 1482 C CA . LEU B 1 12 ? -1.691 -17.219 2.314 1 95.5 12 LEU B CA 1
ATOM 1483 C C . LEU B 1 12 ? -2.25 -16.922 3.703 1 95.5 12 LEU B C 1
ATOM 1485 O O . LEU B 1 12 ? -1.489 -16.672 4.641 1 95.5 12 LEU B O 1
ATOM 1489 N N . ALA B 1 13 ? -3.529 -16.844 3.842 1 94.06 13 ALA B N 1
ATOM 1490 C CA . ALA B 1 13 ? -4.215 -16.547 5.098 1 94.06 13 ALA B CA 1
ATOM 1491 C C . ALA B 1 13 ? -3.609 -15.32 5.773 1 94.06 13 ALA B C 1
ATOM 1493 O O . ALA B 1 13 ? -3.176 -15.383 6.926 1 94.06 13 ALA B O 1
ATOM 1494 N N . PRO B 1 14 ? -3.67 -14.188 5.066 1 96.06 14 PRO B N 1
ATOM 1495 C CA . PRO B 1 14 ? -3.02 -12.984 5.598 1 96.06 14 PRO B CA 1
ATOM 1496 C C . PRO B 1 14 ? -3.783 -12.375 6.77 1 96.06 14 PRO B C 1
ATOM 1498 O O . PRO B 1 14 ? -4.988 -12.602 6.914 1 96.06 14 PRO B O 1
ATOM 1501 N N . ASP B 1 15 ? -3.018 -11.594 7.617 1 95.62 15 ASP B N 1
ATOM 1502 C CA . ASP B 1 15 ? -3.65 -10.828 8.688 1 95.62 15 ASP B CA 1
ATOM 1503 C C . ASP B 1 15 ? -4.426 -9.641 8.117 1 95.62 15 ASP B C 1
ATOM 1505 O O . ASP B 1 15 ? -5.469 -9.266 8.656 1 95.62 15 ASP B O 1
ATOM 1509 N N . ALA B 1 16 ? -3.908 -9.125 7.055 1 95.19 16 ALA B N 1
ATOM 1510 C CA . ALA B 1 16 ? -4.504 -7.918 6.484 1 95.19 16 ALA B CA 1
ATOM 1511 C C . ALA B 1 16 ? -4.168 -7.789 5 1 95.19 16 ALA B C 1
ATOM 1513 O O . ALA B 1 16 ? -3.188 -8.367 4.527 1 95.19 16 ALA B O 1
ATOM 1514 N N . VAL B 1 17 ? -4.992 -7.07 4.32 1 93.81 17 VAL B N 1
ATOM 1515 C CA . VAL B 1 17 ? -4.785 -6.691 2.93 1 93.81 17 VAL B CA 1
ATOM 1516 C C . VAL B 1 17 ? -4.934 -5.18 2.777 1 93.81 17 VAL B C 1
ATOM 1518 O O . VAL B 1 17 ? -5.902 -4.594 3.268 1 93.81 17 VAL B O 1
ATOM 1521 N N . PHE B 1 18 ? -3.947 -4.562 2.123 1 93.44 18 PHE B N 1
ATOM 1522 C CA . PHE B 1 18 ? -4.02 -3.137 1.829 1 93.44 18 PHE B CA 1
ATOM 1523 C C . PHE B 1 18 ? -4.152 -2.898 0.33 1 93.44 18 PHE B C 1
ATOM 1525 O O . PHE B 1 18 ? -3.365 -3.422 -0.46 1 93.44 18 PHE B O 1
ATOM 153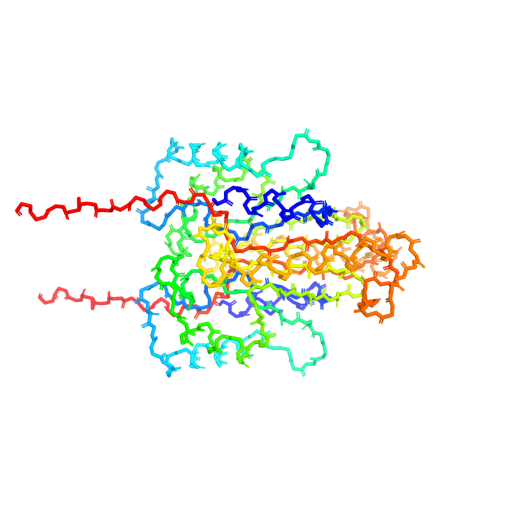2 N N . PHE B 1 19 ? -5.148 -2.164 -0.035 1 89.75 19 PHE B N 1
ATOM 1533 C CA . PHE B 1 19 ? -5.285 -1.61 -1.377 1 89.75 19 PHE B CA 1
ATOM 1534 C C . PHE B 1 19 ? -4.914 -0.132 -1.394 1 89.75 19 PHE B C 1
ATOM 1536 O O . PHE B 1 19 ? -5.578 0.686 -0.75 1 89.75 19 PHE B O 1
ATOM 1543 N N . LEU B 1 20 ? -3.922 0.163 -2.117 1 83.62 20 LEU B N 1
ATOM 1544 C CA . LEU B 1 20 ? -3.426 1.524 -1.949 1 83.62 20 LEU B CA 1
ATOM 1545 C C . LEU B 1 20 ? -3.902 2.42 -3.088 1 83.62 20 LEU B C 1
ATOM 1547 O O . LEU B 1 20 ? -3.096 3.088 -3.738 1 83.62 20 LEU B O 1
ATOM 1551 N N . GLY B 1 21 ? -5.137 2.322 -3.443 1 80.69 21 GLY B N 1
ATOM 1552 C CA . GLY B 1 21 ? -5.828 3.375 -4.168 1 80.69 21 GLY B CA 1
ATOM 1553 C C . GLY B 1 21 ? -6.414 2.906 -5.488 1 80.69 21 GLY B C 1
ATOM 1554 O O . GLY B 1 21 ? -6.402 1.71 -5.789 1 80.69 21 GLY B O 1
ATOM 1555 N N . ASP B 1 22 ? -7.16 3.824 -6.098 1 83.19 22 ASP B N 1
ATOM 1556 C CA . ASP B 1 22 ? -7.73 3.758 -7.441 1 83.19 22 ASP B CA 1
ATOM 1557 C C . ASP B 1 22 ? -8.844 2.715 -7.516 1 83.19 22 ASP B C 1
ATOM 1559 O O . ASP B 1 22 ? -8.859 1.875 -8.414 1 83.19 22 ASP B O 1
ATOM 1563 N N . LEU B 1 23 ? -9.602 2.824 -6.508 1 80.69 23 LEU B N 1
ATOM 1564 C CA . LEU B 1 23 ? -10.836 2.049 -6.551 1 80.69 23 LEU B CA 1
ATOM 1565 C C . LEU B 1 23 ? -11.648 2.385 -7.801 1 80.69 23 LEU B C 1
ATOM 1567 O O . LEU B 1 23 ? -12.227 1.496 -8.43 1 80.69 23 LEU B O 1
ATOM 1571 N N . MET B 1 24 ? -11.602 3.697 -8.094 1 77.5 24 MET B N 1
ATOM 1572 C CA . MET B 1 24 ? -12.352 4.18 -9.25 1 77.5 24 MET B CA 1
ATOM 1573 C C . MET B 1 24 ? -11.492 4.145 -10.508 1 77.5 24 MET B C 1
ATOM 1575 O O . MET B 1 24 ? -10.273 4.328 -10.445 1 77.5 24 MET B O 1
ATOM 1579 N N . ASP B 1 25 ? -12.266 3.832 -11.648 1 65.69 25 ASP B N 1
ATOM 1580 C CA . ASP B 1 25 ? -11.562 3.75 -12.922 1 65.69 25 ASP B CA 1
ATOM 1581 C C . ASP B 1 25 ? -11.109 5.133 -13.391 1 65.69 25 ASP B C 1
ATOM 1583 O O . ASP B 1 25 ? -11.656 6.148 -12.961 1 65.69 25 ASP B O 1
ATOM 1587 N N . GLU B 1 26 ? -10.047 4.973 -14.312 1 56.22 26 GLU B N 1
ATOM 1588 C CA . GLU B 1 26 ? -9.555 6.188 -14.953 1 56.22 26 GLU B CA 1
ATOM 1589 C C . GLU B 1 26 ? -10.656 6.898 -15.727 1 56.22 26 GLU B C 1
ATOM 1591 O O . GLU B 1 26 ? -11.406 6.27 -16.469 1 56.22 26 GLU B O 1
ATOM 1596 N N . GLY B 1 27 ? -10.875 8.117 -15.5 1 49.91 27 GLY B N 1
ATOM 1597 C CA . GLY B 1 27 ? -11.797 8.891 -16.312 1 49.91 27 GLY B CA 1
ATOM 1598 C C . GLY B 1 27 ? -13.195 8.977 -15.719 1 49.91 27 GLY B C 1
ATOM 1599 O O . GLY B 1 27 ? -14.062 9.672 -16.25 1 49.91 27 GLY B O 1
ATOM 1600 N N . GLN B 1 28 ? -13.484 7.973 -14.859 1 51.47 28 GLN B N 1
ATOM 1601 C CA . GLN B 1 28 ? -14.859 8.078 -14.398 1 51.47 28 GLN B CA 1
ATOM 1602 C C . GLN B 1 28 ? -14.938 8.805 -13.055 1 51.47 28 GLN B C 1
ATOM 1604 O O . GLN B 1 28 ? -14.633 8.219 -12.008 1 51.47 28 GLN B O 1
ATOM 1609 N N . TRP B 1 29 ? -14.617 10.047 -13.094 1 57.88 29 TRP B N 1
ATOM 1610 C CA . TRP B 1 29 ? -14.945 10.961 -12.008 1 57.88 29 TRP B CA 1
ATOM 1611 C C . TRP B 1 29 ? -16.438 10.922 -11.695 1 57.88 29 TRP B C 1
ATOM 1613 O O . TRP B 1 29 ? -17.266 11.312 -12.523 1 57.88 29 TRP B O 1
ATOM 1623 N N . GLY B 1 30 ? -16.797 9.734 -11.195 1 63.62 30 GLY B N 1
ATOM 1624 C CA . GLY B 1 30 ? -18.25 9.625 -11.156 1 63.62 30 GLY B CA 1
ATOM 1625 C C . GLY B 1 30 ? -18.875 10.406 -10.016 1 63.62 30 GLY B C 1
ATOM 1626 O O . GLY B 1 30 ? -18.172 11.086 -9.266 1 63.62 30 GLY B O 1
ATOM 1627 N N . ASP B 1 31 ? -20.078 10.617 -10.055 1 78.94 31 ASP B N 1
ATOM 1628 C CA . ASP B 1 31 ? -20.953 11.203 -9.039 1 78.94 31 ASP B CA 1
ATOM 1629 C C . ASP B 1 31 ? -21.078 10.281 -7.828 1 78.94 31 ASP B C 1
ATOM 1631 O O . ASP B 1 31 ? -20.406 9.25 -7.754 1 78.94 31 ASP B O 1
ATOM 1635 N N . ARG B 1 32 ? -21.672 10.719 -6.902 1 85.69 32 ARG B N 1
ATOM 1636 C CA . ARG B 1 32 ? -21.844 10.039 -5.625 1 85.69 32 ARG B CA 1
ATOM 1637 C C . ARG B 1 32 ? -22.359 8.617 -5.828 1 85.69 32 ARG B C 1
ATOM 1639 O O . ARG B 1 32 ? -21.906 7.684 -5.168 1 85.69 32 ARG B O 1
ATOM 1646 N N . ASP B 1 33 ? -23.266 8.492 -6.746 1 87.19 33 ASP B N 1
ATOM 1647 C CA . ASP B 1 33 ? -23.859 7.18 -6.992 1 87.19 33 ASP B CA 1
ATOM 1648 C C . ASP B 1 33 ? -22.828 6.219 -7.594 1 87.19 33 ASP B C 1
ATOM 1650 O O . ASP B 1 33 ? -22.781 5.043 -7.227 1 87.19 33 ASP B O 1
ATOM 1654 N N . THR B 1 34 ? -22.078 6.754 -8.477 1 83.62 34 THR B N 1
ATOM 1655 C CA . THR B 1 34 ? -21.031 5.938 -9.086 1 83.62 34 THR B CA 1
ATOM 1656 C C . THR B 1 34 ? -20.031 5.473 -8.031 1 83.62 34 THR B C 1
ATOM 1658 O O . THR B 1 34 ? -19.641 4.301 -8.008 1 83.62 34 THR B O 1
ATOM 1661 N N . PHE B 1 35 ? -19.703 6.391 -7.16 1 86.06 35 PHE B N 1
ATOM 1662 C CA . PHE B 1 35 ? -18.781 6.062 -6.086 1 86.06 35 PHE B CA 1
ATOM 1663 C C . PHE B 1 35 ? -19.328 4.941 -5.215 1 86.06 35 PHE B C 1
ATOM 1665 O O . PHE B 1 35 ? -18.625 3.98 -4.906 1 86.06 35 PHE B O 1
ATOM 1672 N N . HIS B 1 36 ? -20.547 5.023 -4.879 1 87.88 36 HIS B N 1
ATOM 1673 C CA . HIS B 1 36 ? -21.141 4.035 -3.988 1 87.88 36 HIS B CA 1
ATOM 1674 C C . HIS B 1 36 ? -21.25 2.674 -4.672 1 87.88 36 HIS B C 1
ATOM 1676 O O . HIS B 1 36 ? -21.125 1.636 -4.02 1 87.88 36 HIS B O 1
ATOM 1682 N N . ARG B 1 37 ? -21.516 2.725 -5.918 1 86.06 37 ARG B N 1
ATOM 1683 C CA . ARG B 1 37 ? -21.578 1.473 -6.664 1 86.06 37 ARG B CA 1
ATOM 1684 C C . ARG B 1 37 ? -20.219 0.772 -6.676 1 86.06 37 ARG B C 1
ATOM 1686 O O . ARG B 1 37 ? -20.141 -0.434 -6.438 1 86.06 37 ARG B O 1
ATOM 1693 N N . TYR B 1 38 ? -19.234 1.611 -6.902 1 84.62 38 TYR B N 1
ATOM 1694 C CA . TYR B 1 38 ? -17.891 1.041 -6.934 1 84.62 38 TYR B CA 1
ATOM 1695 C C . TYR B 1 38 ? -17.469 0.551 -5.555 1 84.62 38 TYR B C 1
ATOM 1697 O O . TYR B 1 38 ? -16.891 -0.528 -5.422 1 84.62 38 TYR B O 1
ATOM 1705 N N . ALA B 1 39 ? -17.766 1.354 -4.547 1 86.75 39 ALA B N 1
ATOM 1706 C CA . ALA B 1 39 ? -17.453 0.962 -3.176 1 86.75 39 ALA B CA 1
ATOM 1707 C C . ALA B 1 39 ? -18.188 -0.317 -2.787 1 86.75 39 ALA B C 1
ATOM 1709 O O . ALA B 1 39 ? -17.609 -1.187 -2.119 1 86.75 39 ALA B O 1
ATOM 1710 N N . GLY B 1 40 ? -19.406 -0.414 -3.188 1 86.81 40 GLY B N 1
ATOM 1711 C CA . GLY B 1 40 ? -20.172 -1.619 -2.93 1 86.81 40 GLY B CA 1
ATOM 1712 C C . GLY B 1 40 ? -19.609 -2.852 -3.605 1 86.81 40 GLY B C 1
ATOM 1713 O O . GLY B 1 40 ? -19.547 -3.926 -3.004 1 86.81 40 GLY B O 1
ATOM 1714 N N . ARG B 1 41 ? -19.266 -2.703 -4.824 1 84.62 41 ARG B N 1
ATOM 1715 C CA . ARG B 1 41 ? -18.641 -3.807 -5.551 1 84.62 41 ARG B CA 1
ATOM 1716 C C . ARG B 1 41 ? -17.344 -4.238 -4.895 1 84.62 41 ARG B C 1
ATOM 1718 O O . ARG B 1 41 ? -17.062 -5.434 -4.781 1 84.62 41 ARG B O 1
ATOM 1725 N N . PHE B 1 42 ? -16.578 -3.287 -4.473 1 86.81 42 PHE B N 1
ATOM 1726 C CA . PHE B 1 42 ? -15.352 -3.572 -3.752 1 86.81 42 PHE B CA 1
ATOM 1727 C C . PHE B 1 42 ? -15.625 -4.441 -2.531 1 86.81 42 PHE B C 1
ATOM 1729 O O . PHE B 1 42 ? -14.945 -5.449 -2.314 1 86.81 42 PHE B O 1
ATOM 1736 N N . ASP B 1 43 ? -16.594 -4.062 -1.81 1 86.25 43 ASP B N 1
ATOM 1737 C CA . ASP B 1 43 ? -16.922 -4.801 -0.595 1 86.25 43 ASP B CA 1
ATOM 1738 C C . ASP B 1 43 ? -17.328 -6.234 -0.921 1 86.25 43 ASP B C 1
ATOM 1740 O O . ASP B 1 43 ? -16.969 -7.168 -0.206 1 86.25 43 ASP B O 1
ATOM 1744 N N . SER B 1 44 ? -18.062 -6.359 -1.927 1 85.25 44 SER B N 1
ATOM 1745 C CA . SER B 1 44 ? -18.562 -7.676 -2.299 1 85.25 44 SER B CA 1
ATOM 1746 C C . SER B 1 44 ? -17.438 -8.602 -2.734 1 85.25 44 SER B C 1
ATOM 1748 O O . SER B 1 44 ? -17.484 -9.805 -2.488 1 85.25 44 SER B O 1
ATOM 1750 N N . LEU B 1 45 ? -16.453 -8.016 -3.281 1 83.88 45 LEU B N 1
ATOM 1751 C CA . LEU B 1 45 ? -15.398 -8.828 -3.875 1 83.88 45 LEU B CA 1
ATOM 1752 C C . LEU B 1 45 ? -14.25 -9.039 -2.891 1 83.88 45 LEU B C 1
ATOM 1754 O O . LEU B 1 45 ? -13.633 -10.102 -2.863 1 83.88 45 LEU B O 1
ATOM 1758 N N . PHE B 1 46 ? -14.008 -8 -2.094 1 85.5 46 PHE B N 1
ATOM 1759 C CA . PHE B 1 46 ? -12.773 -8.047 -1.312 1 85.5 46 PHE B CA 1
ATOM 1760 C C . PHE B 1 46 ? -13.078 -8.055 0.18 1 85.5 46 PHE B C 1
ATOM 1762 O O . PHE B 1 46 ? -12.18 -8.258 1.002 1 85.5 46 PHE B O 1
ATOM 1769 N N . GLY B 1 47 ? -14.352 -7.75 0.421 1 79.25 47 GLY B N 1
ATOM 1770 C CA . GLY B 1 47 ? -14.734 -7.742 1.825 1 79.25 47 GLY B CA 1
ATOM 1771 C C . GLY B 1 47 ? -14.648 -9.109 2.475 1 79.25 47 GLY B C 1
ATOM 1772 O O . GLY B 1 47 ? -14.719 -10.133 1.791 1 79.25 47 GLY B O 1
ATOM 1773 N N . SER B 1 48 ? -14.203 -9.117 3.732 1 73.62 48 SER B N 1
ATOM 1774 C CA . SER B 1 48 ? -14.125 -10.367 4.484 1 73.62 48 SER B CA 1
ATOM 1775 C C . SER B 1 48 ? -15.398 -10.617 5.277 1 73.62 48 SER B C 1
ATOM 1777 O O . SER B 1 48 ? -16.016 -9.672 5.785 1 73.62 48 SER B O 1
ATOM 1779 N N . SER B 1 49 ? -15.961 -11.789 5.043 1 65.5 49 SER B N 1
ATOM 1780 C CA . SER B 1 49 ? -17.141 -12.156 5.824 1 65.5 49 SER B CA 1
ATOM 1781 C C . SER B 1 49 ? -16.797 -12.305 7.305 1 65.5 49 SER B C 1
ATOM 1783 O O . SER B 1 49 ? -17.656 -12.156 8.164 1 65.5 49 SER B O 1
ATOM 1785 N N . GLY B 1 50 ? -15.617 -12.641 7.633 1 66.88 50 GLY B N 1
ATOM 1786 C CA . GLY B 1 50 ? -15.172 -12.789 9.008 1 66.88 50 GLY B CA 1
ATOM 1787 C C . GLY B 1 50 ? -14.219 -11.688 9.453 1 66.88 50 GLY B C 1
ATOM 1788 O O . GLY B 1 50 ? -14.297 -10.562 8.953 1 66.88 50 GLY B O 1
ATOM 1789 N N . ASN B 1 51 ? -13.5 -12.023 10.531 1 69.88 51 ASN B N 1
ATOM 1790 C CA . ASN B 1 51 ? -12.586 -11.062 11.156 1 69.88 51 ASN B CA 1
ATOM 1791 C C . ASN B 1 51 ? -11.281 -10.938 10.375 1 69.88 51 ASN B C 1
A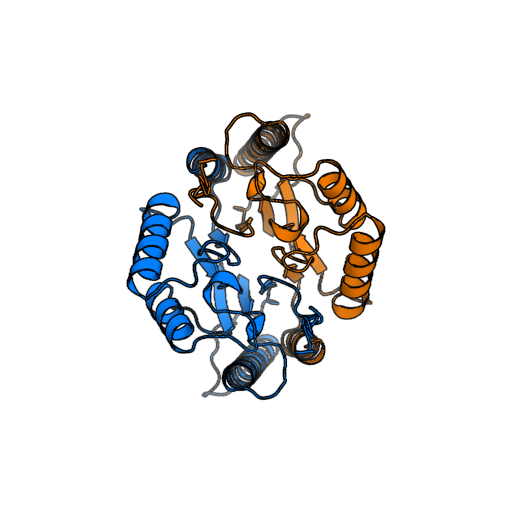TOM 1793 O O . ASN B 1 51 ? -10.547 -9.969 10.547 1 69.88 51 ASN B O 1
ATOM 1797 N N . LYS B 1 52 ? -11.062 -11.977 9.539 1 79.38 52 LYS B N 1
ATOM 1798 C CA . LYS B 1 52 ? -9.781 -11.906 8.844 1 79.38 52 LYS B CA 1
ATOM 1799 C C . LYS B 1 52 ? -9.938 -12.242 7.359 1 79.38 52 LYS B C 1
ATOM 1801 O O . LYS B 1 52 ? -10.773 -13.07 6.992 1 79.38 52 LYS B O 1
ATOM 1806 N N . PRO B 1 53 ? -9.117 -11.672 6.457 1 90.69 53 PRO B N 1
ATOM 1807 C CA . PRO B 1 53 ? -8.172 -10.594 6.77 1 90.69 53 PRO B CA 1
ATOM 1808 C C . PRO B 1 53 ? -8.859 -9.242 6.953 1 90.69 53 PRO B C 1
ATOM 1810 O O . PRO B 1 53 ? -9.945 -9.023 6.418 1 90.69 53 PRO B O 1
ATOM 1813 N N . GLU B 1 54 ? -8.195 -8.336 7.75 1 92.88 54 GLU B N 1
ATOM 1814 C CA . GLU B 1 54 ? -8.578 -6.93 7.699 1 92.88 54 GLU B CA 1
ATOM 1815 C C . GLU B 1 54 ? -8.289 -6.332 6.328 1 92.88 54 GLU B C 1
ATOM 1817 O O . GLU B 1 54 ? -7.23 -6.574 5.75 1 92.88 54 GLU B O 1
ATOM 1822 N N . VAL B 1 55 ? -9.32 -5.664 5.84 1 91.94 55 VAL B N 1
ATOM 1823 C CA . VAL B 1 55 ? -9.141 -5.039 4.531 1 91.94 55 VAL B CA 1
ATOM 1824 C C . VAL B 1 55 ? -9.117 -3.521 4.684 1 91.94 55 VAL B C 1
ATOM 1826 O O . VAL B 1 55 ? -10.039 -2.934 5.25 1 91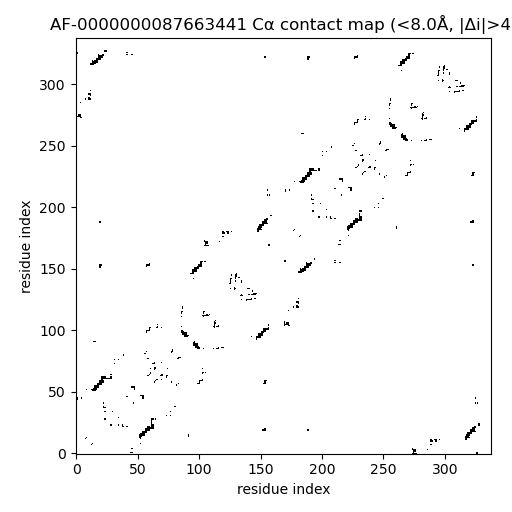.94 55 VAL B O 1
ATOM 1829 N N . HIS B 1 56 ? -8.039 -2.91 4.188 1 92 56 HIS B N 1
ATOM 1830 C CA . HIS B 1 56 ? -7.871 -1.464 4.281 1 92 56 HIS B CA 1
ATOM 1831 C C . HIS B 1 56 ? -7.625 -0.847 2.908 1 92 56 HIS B C 1
ATOM 1833 O O . HIS B 1 56 ? -6.906 -1.418 2.086 1 92 56 HIS B O 1
ATOM 1839 N N . VAL B 1 57 ? -8.234 0.326 2.707 1 90.38 57 VAL B N 1
ATOM 1840 C CA . VAL B 1 57 ? -8.133 0.996 1.413 1 90.38 57 VAL B CA 1
ATOM 1841 C C . VAL B 1 57 ? -7.625 2.424 1.608 1 90.38 57 VAL B C 1
ATOM 1843 O O . VAL B 1 57 ? -8.062 3.123 2.525 1 90.38 57 VAL B O 1
ATOM 1846 N N . LEU B 1 58 ? -6.668 2.77 0.794 1 91.31 58 LEU B N 1
ATOM 1847 C CA . LEU B 1 58 ? -6.215 4.152 0.68 1 91.31 58 LEU B CA 1
ATOM 1848 C C . LEU B 1 58 ? -6.656 4.762 -0.647 1 91.31 58 LEU B C 1
ATOM 1850 O O . LEU B 1 58 ? -6.656 4.082 -1.677 1 91.31 58 LEU B O 1
ATOM 1854 N N . ALA B 1 59 ? -6.996 6.043 -0.576 1 88.94 59 ALA B N 1
ATOM 1855 C CA . ALA B 1 59 ? -7.453 6.691 -1.801 1 88.94 59 ALA B CA 1
ATOM 1856 C C . ALA B 1 59 ? -6.277 7.035 -2.711 1 88.94 59 ALA B C 1
ATOM 1858 O O . ALA B 1 59 ? -5.23 7.48 -2.238 1 88.94 59 ALA B O 1
ATOM 1859 N N . GLY B 1 60 ? -6.457 6.754 -3.947 1 87.12 60 GLY B N 1
ATOM 1860 C CA . GLY B 1 60 ? -5.555 7.258 -4.969 1 87.12 60 GLY B CA 1
ATOM 1861 C C . GLY B 1 60 ? -6.113 8.453 -5.723 1 87.12 60 GLY B C 1
ATOM 1862 O O . GLY B 1 60 ? -7.188 8.953 -5.387 1 87.12 60 GLY B O 1
ATOM 1863 N N . ASN B 1 61 ? -5.387 8.898 -6.688 1 83.94 61 ASN B N 1
ATOM 1864 C CA . ASN B 1 61 ? -5.789 10.102 -7.402 1 83.94 61 ASN B CA 1
ATOM 1865 C C . ASN B 1 61 ? -7.039 9.859 -8.25 1 83.94 61 ASN B C 1
ATOM 1867 O O . ASN B 1 61 ? -7.781 10.797 -8.547 1 83.94 61 ASN B O 1
ATOM 1871 N N . HIS B 1 62 ? -7.367 8.656 -8.602 1 83.94 62 HIS B N 1
ATOM 1872 C CA . HIS B 1 62 ? -8.586 8.359 -9.352 1 83.94 62 HIS B CA 1
ATOM 1873 C C . HIS B 1 62 ? -9.805 8.336 -8.43 1 83.94 62 HIS B C 1
ATOM 1875 O O . HIS B 1 62 ? -10.945 8.383 -8.906 1 83.94 62 HIS B O 1
ATOM 1881 N N . ASP B 1 63 ? -9.484 8.344 -7.238 1 86.38 63 ASP B N 1
ATOM 1882 C CA . ASP B 1 63 ? -10.57 8.359 -6.266 1 86.38 63 ASP B CA 1
ATOM 1883 C C . ASP B 1 63 ? -10.922 9.789 -5.852 1 86.38 63 ASP B C 1
ATOM 1885 O O . ASP B 1 63 ? -12.094 10.125 -5.688 1 86.38 63 ASP B O 1
ATOM 1889 N N . LEU B 1 64 ? -9.883 10.602 -5.738 1 85.38 64 LEU B N 1
ATOM 1890 C CA . LEU B 1 64 ? -10.078 11.906 -5.121 1 85.38 64 LEU B CA 1
ATOM 1891 C C . LEU B 1 64 ? -9.812 13.031 -6.121 1 85.38 64 LEU B C 1
ATOM 1893 O O . LEU B 1 64 ? -10.219 14.172 -5.902 1 85.38 64 LEU B O 1
ATOM 1897 N N . GLY B 1 65 ? -9.117 12.719 -7.156 1 79.94 65 GLY B N 1
ATOM 1898 C CA . GLY B 1 65 ? -8.523 13.734 -8.016 1 79.94 65 GLY B CA 1
ATOM 1899 C C . GLY B 1 65 ? -7.062 14 -7.695 1 79.94 65 GLY B C 1
ATOM 1900 O O . GLY B 1 65 ? -6.586 13.648 -6.613 1 79.94 65 GLY B O 1
ATOM 1901 N N . PHE B 1 66 ? -6.441 14.641 -8.656 1 78 66 PHE B N 1
ATOM 1902 C CA . PHE B 1 66 ? -5.066 15.039 -8.375 1 78 66 PHE B CA 1
ATOM 1903 C C . PHE B 1 66 ? -5.031 16.234 -7.43 1 78 66 PHE B C 1
ATOM 1905 O O . PHE B 1 66 ? -6.062 16.844 -7.16 1 78 66 PHE B O 1
ATOM 1912 N N . HIS B 1 67 ? -3.91 16.547 -6.887 1 73.25 67 HIS B N 1
ATOM 1913 C CA . HIS B 1 67 ? -3.746 17.531 -5.82 1 73.25 67 HIS B CA 1
ATOM 1914 C C . HIS B 1 67 ? -4.543 18.797 -6.113 1 73.25 67 HIS B C 1
ATOM 1916 O O . HIS B 1 67 ? -5.348 19.234 -5.285 1 73.25 67 HIS B O 1
ATOM 1922 N N . TYR B 1 68 ? -4.461 19.375 -7.266 1 74.38 68 TYR B N 1
ATOM 1923 C CA . TYR B 1 68 ? -5.133 20.641 -7.555 1 74.38 68 TYR B CA 1
ATOM 1924 C C . TYR B 1 68 ? -6.566 20.406 -8.016 1 74.38 68 TYR B C 1
ATOM 1926 O O . TYR B 1 68 ? -7.328 21.344 -8.211 1 74.38 68 TYR B O 1
ATOM 1934 N N . ALA B 1 69 ? -6.965 19.094 -8.094 1 77.06 69 ALA B N 1
ATOM 1935 C CA . ALA B 1 69 ? -8.305 18.75 -8.555 1 77.06 69 ALA B CA 1
ATOM 1936 C C . ALA B 1 69 ? -9.016 17.844 -7.566 1 77.06 69 ALA B C 1
ATOM 1938 O O . ALA B 1 69 ? -9.969 17.141 -7.922 1 77.06 69 ALA B O 1
ATOM 1939 N N . VAL B 1 70 ? -8.531 17.906 -6.348 1 80.31 70 VAL B N 1
ATOM 1940 C CA . VAL B 1 70 ? -9.156 17.062 -5.34 1 80.31 70 VAL B CA 1
ATOM 1941 C C . VAL B 1 70 ? -10.555 17.594 -5.016 1 80.31 70 VAL B C 1
ATOM 1943 O O . VAL B 1 70 ? -10.719 18.781 -4.75 1 80.31 70 VAL B O 1
ATOM 1946 N N . SER B 1 71 ? -11.516 16.797 -5.066 1 83.62 71 SER B N 1
ATOM 1947 C CA . SER B 1 71 ? -12.891 17.141 -4.73 1 83.62 71 SER B CA 1
ATOM 1948 C C . SER B 1 71 ? -13.172 16.938 -3.244 1 83.62 71 SER B C 1
ATOM 1950 O O . SER B 1 71 ? -13.117 15.805 -2.75 1 83.62 71 SER B O 1
ATOM 1952 N N . PRO B 1 72 ? -13.5 18 -2.553 1 85.06 72 PRO B N 1
ATOM 1953 C CA . PRO B 1 72 ? -13.82 17.828 -1.133 1 85.06 72 PRO B CA 1
ATOM 1954 C C . PRO B 1 72 ? -14.984 16.875 -0.902 1 85.06 72 PRO B C 1
ATOM 1956 O O . PRO B 1 72 ? -15.023 16.188 0.122 1 85.06 72 PRO B O 1
ATOM 1959 N N . PHE B 1 73 ? -15.867 16.828 -1.872 1 86.88 73 PHE B N 1
ATOM 1960 C CA . PHE B 1 73 ? -17 15.922 -1.758 1 86.88 73 PHE B CA 1
ATOM 1961 C C . PHE B 1 73 ? -16.531 14.469 -1.851 1 86.88 73 PHE B C 1
ATOM 1963 O O . PHE B 1 73 ? -17 13.617 -1.09 1 86.88 73 PHE B O 1
ATOM 1970 N N . ARG B 1 74 ? -15.602 14.242 -2.682 1 87.5 74 ARG B N 1
ATOM 1971 C CA . ARG B 1 74 ? -15.109 12.875 -2.832 1 87.5 74 ARG B CA 1
ATOM 1972 C C . ARG B 1 74 ? -14.305 12.445 -1.608 1 87.5 74 ARG B C 1
ATOM 1974 O O . ARG B 1 74 ? -14.352 11.281 -1.208 1 87.5 74 ARG B O 1
ATOM 1981 N N . VAL B 1 75 ? -13.586 13.422 -1.118 1 87.62 75 VAL B N 1
ATOM 1982 C CA . VAL B 1 75 ? -12.859 13.141 0.113 1 87.62 75 VAL B CA 1
ATOM 1983 C C . VAL B 1 75 ? -13.836 12.734 1.212 1 87.62 75 VAL B C 1
ATOM 1985 O O . VAL B 1 75 ? -13.617 11.742 1.917 1 87.62 75 VAL B O 1
ATOM 1988 N N . GLU B 1 76 ? -14.891 13.422 1.29 1 89.12 76 GLU B N 1
ATOM 1989 C CA . GLU B 1 76 ? -15.898 13.125 2.301 1 89.12 76 GLU B CA 1
ATOM 1990 C C . GLU B 1 76 ? -16.531 11.758 2.068 1 89.12 76 GLU B C 1
ATOM 1992 O O . GLU B 1 76 ? -16.75 11 3.014 1 89.12 76 GLU B O 1
ATOM 1997 N N . TRP B 1 77 ? -16.891 11.484 0.823 1 88.94 77 TRP B N 1
ATOM 1998 C CA . TRP B 1 77 ? -17.469 10.18 0.495 1 88.94 77 TRP B CA 1
ATOM 1999 C C . TRP B 1 77 ? -16.531 9.055 0.914 1 88.94 77 TRP B C 1
ATOM 2001 O O . TRP B 1 77 ? -16.969 8.07 1.524 1 88.94 77 TRP B O 1
ATOM 2011 N N . PHE B 1 78 ? -15.352 9.289 0.585 1 88.12 78 PHE B N 1
ATOM 2012 C CA . PHE B 1 78 ? -14.359 8.258 0.858 1 88.12 78 PHE B CA 1
ATOM 2013 C C . PHE B 1 78 ? -14.172 8.07 2.359 1 88.12 78 PHE B C 1
ATOM 2015 O O . PHE B 1 78 ? -14.125 6.945 2.852 1 88.12 78 PHE B O 1
ATOM 2022 N N . GLU B 1 79 ? -14.031 9.148 3.049 1 87.88 79 GLU B N 1
ATOM 2023 C CA . GLU B 1 79 ? -13.844 9.109 4.496 1 87.88 79 GLU B CA 1
ATOM 2024 C C . GLU B 1 79 ? -15.023 8.43 5.191 1 87.88 79 GLU B C 1
ATOM 2026 O O . GLU B 1 79 ? -14.828 7.59 6.074 1 87.88 79 GLU B O 1
ATOM 2031 N N . LYS B 1 80 ? -16.156 8.766 4.777 1 88.75 80 LYS B N 1
ATOM 2032 C CA . LYS B 1 80 ? -17.359 8.195 5.387 1 88.75 80 LYS B CA 1
ATOM 2033 C C . LYS B 1 80 ? -17.469 6.707 5.074 1 88.75 80 LYS B C 1
ATOM 2035 O O . LYS B 1 80 ? -17.875 5.914 5.934 1 88.75 80 LYS B O 1
ATOM 2040 N N . ARG B 1 81 ? -17.141 6.371 3.912 1 87.69 81 ARG B N 1
ATOM 2041 C CA . ARG B 1 81 ? -17.344 5 3.459 1 87.69 81 ARG B CA 1
ATOM 2042 C C . ARG B 1 81 ? -16.266 4.074 4.039 1 87.69 81 ARG B C 1
ATOM 2044 O O . ARG B 1 81 ? -16.562 2.928 4.387 1 87.69 81 ARG B O 1
ATOM 2051 N N . PHE B 1 82 ? -15.062 4.59 4.121 1 84.31 82 PHE B N 1
ATOM 2052 C CA . PHE B 1 82 ? -13.961 3.705 4.488 1 84.31 82 PHE B CA 1
ATOM 2053 C C . PHE B 1 82 ? -13.367 4.105 5.832 1 84.31 82 PHE B C 1
ATOM 2055 O O . PHE B 1 82 ? -12.43 3.475 6.312 1 84.31 82 PHE B O 1
ATOM 2062 N N . ASN B 1 83 ? -13.992 5.109 6.434 1 73.62 83 ASN B N 1
ATOM 2063 C CA . ASN B 1 83 ? -13.562 5.609 7.738 1 73.62 83 ASN B CA 1
ATOM 2064 C C . ASN B 1 83 ? -12.078 5.934 7.754 1 73.62 83 ASN B C 1
ATOM 2066 O O . ASN B 1 83 ? -11.344 5.469 8.633 1 73.62 83 ASN B O 1
ATOM 2070 N N . ARG B 1 84 ? -11.703 6.652 6.719 1 78 84 ARG B N 1
ATOM 2071 C CA . ARG B 1 84 ? -10.281 6.98 6.594 1 78 84 ARG B CA 1
ATOM 2072 C C . ARG B 1 84 ? -10.086 8.469 6.312 1 78 84 ARG B C 1
ATOM 2074 O O . ARG B 1 84 ? -10.836 9.062 5.527 1 78 84 ARG B O 1
ATOM 2081 N N . SER B 1 85 ? -9.109 9.078 7.102 1 82.56 85 SER B N 1
ATOM 2082 C CA . SER B 1 85 ? -8.719 10.469 6.867 1 82.56 85 SER B CA 1
ATOM 2083 C C . SER B 1 85 ? -7.543 10.555 5.906 1 82.56 85 SER B C 1
ATOM 2085 O O . SER B 1 85 ? -7.105 9.547 5.352 1 82.56 85 SER B O 1
ATOM 2087 N N . THR B 1 86 ? -7.078 11.781 5.668 1 85.62 86 THR B N 1
ATOM 2088 C CA . THR B 1 86 ? -5.957 12.016 4.766 1 85.62 86 THR B CA 1
ATOM 2089 C C . THR B 1 86 ? -4.688 11.367 5.305 1 85.62 86 THR B C 1
ATOM 2091 O O . THR B 1 86 ? -3.777 11.047 4.539 1 85.62 86 THR B O 1
ATOM 2094 N N . VAL B 1 87 ? -4.629 11.289 6.621 1 90.75 87 VAL B N 1
ATOM 2095 C CA . VAL B 1 87 ? -3.607 10.516 7.316 1 90.75 87 VAL B CA 1
ATOM 2096 C C . VAL B 1 87 ? -4.266 9.602 8.352 1 90.75 87 VAL B C 1
ATOM 2098 O O . VAL B 1 87 ? -5.008 10.07 9.219 1 90.75 87 VAL B O 1
ATOM 2101 N N . ASP B 1 88 ? -4.004 8.328 8.203 1 93.25 88 ASP B N 1
ATOM 2102 C CA . ASP B 1 88 ? -4.645 7.371 9.102 1 93.25 88 ASP B CA 1
ATOM 2103 C C . ASP B 1 88 ? -3.617 6.41 9.703 1 93.25 88 ASP B C 1
ATOM 2105 O O . ASP B 1 88 ? -2.545 6.203 9.133 1 93.25 88 ASP B O 1
ATOM 2109 N N . THR B 1 89 ? -3.951 5.938 10.906 1 95.69 89 THR B N 1
ATOM 2110 C CA . THR B 1 89 ? -3.105 4.949 11.57 1 95.69 89 THR B CA 1
ATOM 2111 C C . THR B 1 89 ? -3.879 3.656 11.812 1 95.69 89 THR B C 1
ATOM 2113 O O . THR B 1 89 ? -5.008 3.688 12.312 1 95.69 89 THR B O 1
ATOM 2116 N N . ILE B 1 90 ? -3.297 2.562 11.453 1 94.94 90 ILE B N 1
ATOM 2117 C CA . ILE B 1 90 ? -3.852 1.232 11.672 1 94.94 90 ILE B CA 1
ATOM 2118 C C . ILE B 1 90 ? -2.842 0.372 12.43 1 94.94 90 ILE B C 1
ATOM 2120 O O . ILE B 1 90 ? -1.634 0.476 12.203 1 94.94 90 ILE B O 1
ATOM 2124 N N . PHE B 1 91 ? -3.371 -0.381 13.359 1 95.69 91 PHE B N 1
ATOM 2125 C CA . PHE B 1 91 ? -2.514 -1.324 14.062 1 95.69 91 PHE B CA 1
ATOM 2126 C C . PHE B 1 91 ? -2.84 -2.758 13.664 1 95.69 91 PHE B C 1
ATOM 2128 O O . PHE B 1 91 ? -3.992 -3.188 13.758 1 95.69 91 PHE B O 1
ATOM 2135 N N . ILE B 1 92 ? -1.881 -3.461 13.117 1 95.19 92 ILE B N 1
ATOM 2136 C CA . ILE B 1 92 ? -1.999 -4.895 12.875 1 95.19 92 ILE B CA 1
ATOM 2137 C C . ILE B 1 92 ? -1.092 -5.656 13.844 1 95.19 92 ILE B C 1
ATOM 2139 O O . ILE B 1 92 ? 0.135 -5.582 13.734 1 95.19 92 ILE B O 1
ATOM 2143 N N . LYS B 1 93 ? -1.621 -6.344 14.789 1 92.19 93 LYS B N 1
ATOM 2144 C CA . LYS B 1 93 ? -0.88 -7.082 15.812 1 92.19 93 LYS B CA 1
ATOM 2145 C C . LYS B 1 93 ? 0.172 -6.195 16.469 1 92.19 93 LYS B C 1
ATOM 2147 O O . LYS B 1 93 ? 1.331 -6.594 16.609 1 92.19 93 LYS B O 1
ATOM 2152 N N . GLY B 1 94 ? -0.212 -4.977 16.719 1 93.06 94 GLY B N 1
ATOM 2153 C CA . GLY B 1 94 ? 0.624 -4.047 17.469 1 93.06 94 GLY B CA 1
ATOM 2154 C C . GLY B 1 94 ? 1.546 -3.232 16.578 1 93.06 94 GLY B C 1
ATOM 2155 O O . GLY B 1 94 ? 2.133 -2.244 17.031 1 93.06 94 GLY B O 1
ATOM 2156 N N . GLN B 1 95 ? 1.694 -3.627 15.328 1 96 95 GLN B N 1
ATOM 2157 C CA . GLN B 1 95 ? 2.512 -2.871 14.383 1 96 95 GLN B CA 1
ATOM 2158 C C . GLN B 1 95 ? 1.735 -1.695 13.797 1 96 95 GLN B C 1
ATOM 2160 O O . GLN B 1 95 ? 0.681 -1.883 13.188 1 96 95 GLN B O 1
ATOM 2165 N N . PRO B 1 96 ? 2.234 -0.469 14.016 1 97.38 96 PRO B N 1
ATOM 2166 C CA . PRO B 1 96 ? 1.518 0.677 13.453 1 97.38 96 PRO B CA 1
ATOM 2167 C C . PRO B 1 96 ? 1.817 0.89 11.969 1 97.38 96 PRO B C 1
ATOM 2169 O O . PRO B 1 96 ? 2.98 0.851 11.562 1 97.38 96 PRO B O 1
ATOM 2172 N N . PHE B 1 9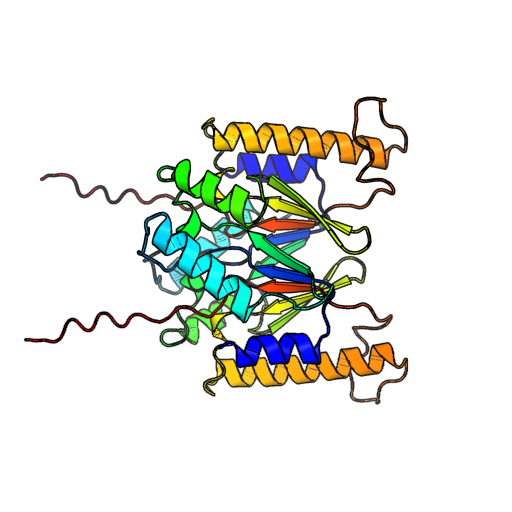7 ? 0.776 1.117 11.273 1 96.81 97 PHE B N 1
ATOM 2173 C CA . PHE B 1 97 ? 0.82 1.547 9.875 1 96.81 97 PHE B CA 1
ATOM 2174 C C . PHE B 1 97 ? 0.255 2.955 9.727 1 96.81 97 PHE B C 1
ATOM 2176 O O . PHE B 1 97 ? -0.832 3.25 10.227 1 96.81 97 PHE B O 1
ATOM 2183 N N . VAL B 1 98 ? 1.023 3.764 9.086 1 96.12 98 VAL B N 1
ATOM 2184 C CA . VAL B 1 98 ? 0.524 5.102 8.789 1 96.12 98 VAL B CA 1
ATOM 2185 C C . VAL B 1 98 ? 0.226 5.223 7.297 1 96.12 98 VAL B C 1
ATOM 2187 O O . VAL B 1 98 ? 1.125 5.082 6.465 1 96.12 98 VAL B O 1
ATOM 2190 N N . LEU B 1 99 ? -1.027 5.418 7.008 1 94.69 99 LEU B N 1
ATOM 2191 C CA . LEU B 1 99 ? -1.501 5.578 5.637 1 94.69 99 LEU B CA 1
ATOM 2192 C C . LEU B 1 99 ? -1.544 7.051 5.246 1 94.69 99 LEU B C 1
ATOM 2194 O O . LEU B 1 99 ? -2.242 7.844 5.879 1 94.69 99 LEU B O 1
ATOM 2198 N N . LEU B 1 100 ? -0.835 7.371 4.156 1 92 100 LEU B N 1
ATOM 2199 C CA . LEU B 1 100 ? -0.725 8.758 3.721 1 92 100 LEU B CA 1
ATOM 2200 C C . LEU B 1 100 ? -1.389 8.953 2.361 1 92 100 LEU B C 1
ATOM 2202 O O . LEU B 1 100 ? -1.057 8.258 1.397 1 92 100 LEU B O 1
ATOM 2206 N N . THR B 1 101 ? -2.309 9.875 2.359 1 89.62 101 THR B N 1
ATOM 2207 C CA . THR B 1 101 ? -2.877 10.25 1.069 1 89.62 101 THR B CA 1
ATOM 2208 C C . THR B 1 101 ? -1.913 11.141 0.292 1 89.62 101 THR B C 1
ATOM 2210 O O . THR B 1 101 ? -1.65 12.273 0.693 1 89.62 101 THR B O 1
ATOM 2213 N N . SER B 1 102 ? -1.468 10.672 -0.776 1 86.62 102 SER B N 1
ATOM 2214 C CA . SER B 1 102 ? -0.39 11.32 -1.517 1 86.62 102 SER B CA 1
ATOM 2215 C C . SER B 1 102 ? -0.76 12.75 -1.893 1 86.62 102 SER B C 1
ATOM 2217 O O . SER B 1 102 ? 0.065 13.664 -1.783 1 86.62 102 SER B O 1
ATOM 2219 N N . MET B 1 103 ? -1.989 12.953 -2.238 1 85.19 103 MET B N 1
ATOM 2220 C CA . MET B 1 103 ? -2.434 14.258 -2.727 1 85.19 103 MET B CA 1
ATOM 2221 C C . MET B 1 103 ? -2.4 15.297 -1.612 1 85.19 103 MET B C 1
ATOM 2223 O O . MET B 1 103 ? -2.436 16.5 -1.879 1 85.19 103 MET B O 1
ATOM 2227 N N . ALA B 1 104 ? -2.32 14.836 -0.426 1 85.5 104 ALA B N 1
ATOM 2228 C CA . ALA B 1 104 ? -2.309 15.75 0.708 1 85.5 104 ALA B CA 1
ATOM 2229 C C . ALA B 1 104 ? -0.879 16.109 1.11 1 85.5 104 ALA B C 1
ATOM 2231 O O . ALA B 1 104 ? -0.664 16.844 2.078 1 85.5 104 ALA B O 1
ATOM 2232 N N . LEU B 1 105 ? 0.134 15.664 0.335 1 85.56 105 LEU B N 1
ATOM 2233 C CA . LEU B 1 105 ? 1.521 15.844 0.75 1 85.56 105 LEU B CA 1
ATOM 2234 C C . LEU B 1 105 ? 2.24 16.828 -0.173 1 85.56 105 LEU B C 1
ATOM 2236 O O . LEU B 1 105 ? 3.473 16.875 -0.194 1 85.56 105 LEU B O 1
ATOM 2240 N N . HIS B 1 106 ? 1.531 17.5 -0.879 1 78.81 106 HIS B N 1
ATOM 2241 C CA . HIS B 1 106 ? 2.152 18.453 -1.794 1 78.81 106 HIS B CA 1
ATOM 2242 C C . HIS B 1 106 ? 2.826 19.594 -1.032 1 78.81 106 HIS B C 1
ATOM 2244 O O . HIS B 1 106 ? 3.824 20.141 -1.497 1 78.81 106 HIS B O 1
ATOM 2250 N N . GLY B 1 107 ? 2.273 19.984 0.146 1 75.88 107 GLY B N 1
ATOM 2251 C CA . GLY B 1 107 ? 2.932 20.953 1.021 1 75.88 107 GLY B CA 1
ATOM 2252 C C . GLY B 1 107 ? 2.771 22.391 0.562 1 75.88 107 GLY B C 1
ATOM 2253 O O . GLY B 1 107 ? 3.637 23.219 0.822 1 75.88 107 GLY B O 1
ATOM 2254 N N . ASP B 1 108 ? 1.71 22.578 -0.202 1 77.81 108 ASP B N 1
ATOM 2255 C CA . ASP B 1 108 ? 1.537 23.938 -0.703 1 77.81 108 ASP B CA 1
ATOM 2256 C C . ASP B 1 108 ? 0.561 24.734 0.169 1 77.81 108 ASP 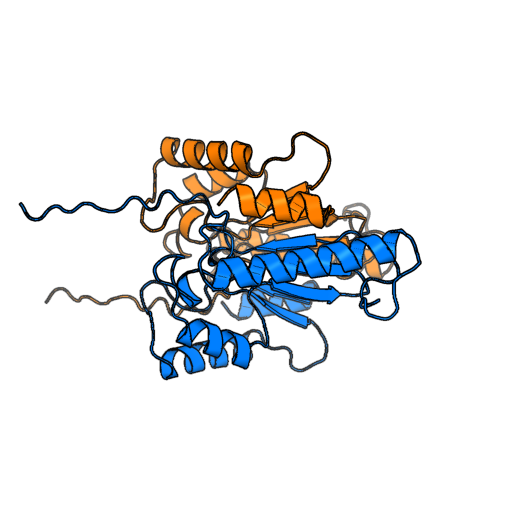B C 1
ATOM 2258 O O . ASP B 1 108 ? 0.085 25.797 -0.228 1 77.81 108 ASP B O 1
ATOM 2262 N N . GLY B 1 109 ? 0.105 24.188 1.238 1 77.75 109 GLY B N 1
ATOM 2263 C CA . GLY B 1 109 ? -0.696 24.906 2.213 1 77.75 109 GLY B CA 1
ATOM 2264 C C . GLY B 1 109 ? -2.189 24.766 1.981 1 77.75 109 GLY B C 1
ATOM 2265 O O . GLY B 1 109 ? -2.992 25.375 2.689 1 77.75 109 GLY B O 1
ATOM 2266 N N . CYS B 1 110 ? -2.576 23.969 1.059 1 81.81 110 CYS B N 1
ATOM 2267 C CA . CYS B 1 110 ? -4.004 23.734 0.868 1 81.81 110 CYS B CA 1
ATOM 2268 C C . CYS B 1 110 ? -4.625 23.125 2.113 1 81.81 110 CYS B C 1
ATOM 2270 O O . CYS B 1 110 ? -3.912 22.703 3.031 1 81.81 110 CYS B O 1
ATOM 2272 N N . LYS B 1 111 ? -5.891 23.078 2.135 1 86.81 111 LYS B N 1
ATOM 2273 C CA . LYS B 1 111 ? -6.613 22.578 3.299 1 86.81 111 LYS B CA 1
ATOM 2274 C C . LYS B 1 111 ? -6.191 21.156 3.639 1 86.81 111 LYS B C 1
ATOM 2276 O O . LYS B 1 111 ? -5.875 20.859 4.789 1 86.81 111 LYS B O 1
ATOM 2281 N N . PHE B 1 112 ? -6.105 20.344 2.684 1 86.19 112 PHE B N 1
ATOM 2282 C CA . PHE B 1 112 ? -5.758 18.938 2.9 1 86.19 112 PHE B CA 1
ATOM 2283 C C . PHE B 1 112 ? -4.289 18.797 3.285 1 86.19 112 PHE B C 1
ATOM 2285 O O . PHE B 1 112 ? -3.93 17.938 4.086 1 86.19 112 PHE B O 1
ATOM 2292 N N . CYS B 1 113 ? -3.465 19.641 2.73 1 87.56 113 CYS B N 1
ATOM 2293 C CA . CYS B 1 113 ? -2.053 19.641 3.1 1 87.56 113 CYS B CA 1
ATOM 2294 C C . CYS B 1 113 ? -1.872 20.031 4.562 1 87.56 113 CYS B C 1
ATOM 2296 O O . CYS B 1 113 ? -1.101 19.406 5.285 1 87.56 113 CYS B O 1
ATOM 2298 N N . HIS B 1 114 ? -2.633 21.031 4.91 1 89.88 114 HIS B N 1
ATOM 2299 C CA . HIS B 1 114 ? -2.557 21.484 6.301 1 89.88 114 HIS B CA 1
ATOM 2300 C C . HIS B 1 114 ? -3.055 20.391 7.25 1 89.88 114 HIS B C 1
ATOM 2302 O O . HIS B 1 114 ? -2.42 20.125 8.273 1 89.88 114 HIS B O 1
ATOM 2308 N N . GLU B 1 115 ? -4.117 19.781 6.898 1 89.94 115 GLU B N 1
ATOM 2309 C CA . GLU B 1 115 ? -4.672 18.719 7.715 1 89.94 115 GLU B CA 1
ATOM 2310 C C . GLU B 1 115 ? -3.682 17.562 7.855 1 89.94 115 GLU B C 1
ATOM 2312 O O . GLU B 1 115 ? -3.518 17 8.945 1 89.94 115 GLU B O 1
ATOM 2317 N N . ALA B 1 116 ? -3.082 17.25 6.785 1 90.31 116 ALA B N 1
ATOM 2318 C CA . ALA B 1 116 ? -2.086 16.172 6.809 1 90.31 116 ALA B CA 1
ATOM 2319 C C . ALA B 1 116 ? -0.899 16.547 7.691 1 90.31 116 ALA B C 1
ATOM 2321 O O . ALA B 1 116 ? -0.411 15.727 8.469 1 90.31 116 ALA B O 1
ATOM 2322 N N . GLU B 1 117 ? -0.462 17.766 7.594 1 91.69 117 GLU B N 1
ATOM 2323 C CA . GLU B 1 117 ? 0.665 18.25 8.391 1 91.69 117 GLU B CA 1
ATOM 2324 C C . GLU B 1 117 ? 0.355 18.172 9.883 1 91.69 117 GLU B C 1
ATOM 2326 O O . GLU B 1 117 ? 1.19 17.734 10.672 1 91.69 117 GLU B O 1
ATOM 2331 N N . VAL B 1 118 ? -0.799 18.578 10.234 1 94 118 VAL B N 1
ATOM 2332 C CA . VAL B 1 118 ? -1.219 18.547 11.633 1 94 118 VAL B CA 1
ATOM 2333 C C . VAL B 1 118 ? -1.276 17.109 12.125 1 94 118 VAL B C 1
ATOM 2335 O O . VAL B 1 118 ? -0.782 16.797 13.211 1 94 118 VAL B O 1
ATOM 2338 N N . ALA B 1 119 ? -1.851 16.281 11.336 1 94.06 119 ALA B N 1
ATOM 2339 C CA . ALA B 1 119 ? -1.955 14.867 11.695 1 94.06 119 ALA B CA 1
ATOM 2340 C C . ALA B 1 119 ? -0.574 14.242 11.883 1 94.06 119 ALA B C 1
ATOM 2342 O O . ALA B 1 119 ? -0.339 13.508 12.844 1 94.06 119 ALA B O 1
ATOM 2343 N N . LEU B 1 120 ? 0.316 14.555 11.016 1 94.94 120 LEU B N 1
ATOM 2344 C CA . LEU B 1 120 ? 1.667 14.008 11.07 1 94.94 120 LEU B CA 1
ATOM 2345 C C . LEU B 1 120 ? 2.395 14.477 12.32 1 94.94 120 LEU B C 1
ATOM 2347 O O . LEU B 1 120 ? 3.098 13.695 12.969 1 94.94 120 LEU B O 1
ATOM 2351 N N . ARG B 1 121 ? 2.217 15.688 12.68 1 95.38 121 ARG B N 1
ATOM 2352 C CA . ARG B 1 121 ? 2.828 16.219 13.898 1 95.38 121 ARG B CA 1
ATOM 2353 C C . ARG B 1 121 ? 2.281 15.516 15.133 1 95.38 121 ARG B C 1
ATOM 2355 O O . ARG B 1 121 ? 3.041 15.164 16.031 1 95.38 121 ARG B O 1
ATOM 2362 N N . THR B 1 122 ? 1.02 15.336 15.109 1 96.06 122 THR B N 1
ATOM 2363 C CA . THR B 1 122 ? 0.375 14.656 16.234 1 96.06 122 THR B CA 1
ATOM 2364 C C . THR B 1 122 ? 0.903 13.234 16.375 1 96.06 122 THR B C 1
ATOM 2366 O O . THR B 1 122 ? 1.271 12.812 17.469 1 96.06 122 THR B O 1
ATOM 2369 N N . ILE B 1 123 ? 0.965 12.547 15.32 1 96.75 123 ILE B N 1
ATOM 2370 C CA . ILE B 1 123 ? 1.476 11.18 15.336 1 96.75 123 ILE B CA 1
ATOM 2371 C C . ILE B 1 123 ? 2.936 11.18 15.781 1 96.75 123 ILE B C 1
ATOM 2373 O O . ILE B 1 123 ? 3.352 10.32 16.562 1 96.75 123 ILE B O 1
ATOM 2377 N N . GLY B 1 124 ? 3.676 12.125 15.227 1 96.75 124 GLY B N 1
ATOM 2378 C CA . GLY B 1 124 ? 5.066 12.25 15.633 1 96.75 124 GLY B CA 1
ATOM 2379 C C . GLY B 1 124 ? 5.238 12.398 17.125 1 96.75 124 GLY B C 1
ATOM 2380 O O . GLY B 1 124 ? 6.113 11.766 17.734 1 96.75 124 GLY B O 1
ATOM 2381 N N . GLU B 1 125 ? 4.422 13.211 17.688 1 96.5 125 GLU B N 1
ATOM 2382 C CA . GLU B 1 125 ? 4.465 13.43 19.125 1 96.5 125 GLU B CA 1
ATOM 2383 C C . GLU B 1 125 ? 4.09 12.164 19.891 1 96.5 125 GLU B C 1
ATOM 2385 O O . GLU B 1 125 ? 4.727 11.828 20.891 1 96.5 125 GLU B O 1
ATOM 2390 N N . GLU B 1 126 ? 3.113 11.508 19.453 1 97.31 126 GLU B N 1
ATOM 2391 C CA . GLU B 1 126 ? 2.674 10.266 20.078 1 97.31 126 GLU B CA 1
ATOM 2392 C C . GLU B 1 126 ? 3.764 9.203 20.016 1 97.31 126 GLU B C 1
ATOM 2394 O O . GLU B 1 126 ? 3.986 8.477 20.984 1 97.31 126 GLU B O 1
ATOM 2399 N N . LEU B 1 127 ? 4.391 9.141 18.922 1 97.25 127 LEU B N 1
ATOM 2400 C CA . LEU B 1 127 ? 5.473 8.18 18.75 1 97.25 127 LEU B CA 1
ATOM 2401 C C . LEU B 1 127 ? 6.652 8.531 19.656 1 97.25 127 LEU B C 1
ATOM 2403 O O . LEU B 1 127 ? 7.254 7.641 20.266 1 97.25 127 LEU B O 1
ATOM 2407 N N . ALA B 1 128 ? 6.957 9.773 19.75 1 95.94 128 ALA B N 1
ATOM 2408 C CA . ALA B 1 128 ? 8.078 10.227 20.578 1 95.94 128 ALA B CA 1
ATOM 2409 C C . ALA B 1 128 ? 7.84 9.906 22.047 1 95.94 128 ALA B C 1
ATOM 2411 O O . ALA B 1 128 ? 8.75 9.445 22.734 1 95.94 128 ALA B O 1
ATOM 2412 N N . CYS B 1 129 ? 6.695 10.141 22.453 1 95.56 129 CYS B N 1
ATOM 2413 C CA . CYS B 1 129 ? 6.395 9.875 23.859 1 95.56 129 CYS B CA 1
ATOM 2414 C C . CYS B 1 129 ? 6.398 8.383 24.156 1 95.56 129 CYS B C 1
ATOM 2416 O O . CYS B 1 129 ? 6.859 7.949 25.203 1 95.56 129 CYS B O 1
ATOM 2418 N N . ALA B 1 130 ? 5.859 7.602 23.266 1 95.81 130 ALA B N 1
ATOM 2419 C CA . ALA B 1 130 ? 5.898 6.152 23.422 1 95.81 130 ALA B CA 1
ATOM 2420 C C . ALA B 1 130 ? 7.34 5.648 23.5 1 95.81 130 ALA B C 1
ATOM 2422 O O . ALA B 1 130 ? 7.645 4.766 24.312 1 95.81 130 ALA B O 1
ATOM 2423 N N . LYS B 1 131 ? 8.141 6.215 22.703 1 95.56 131 LYS B N 1
ATOM 2424 C CA . LYS B 1 131 ? 9.547 5.836 22.688 1 95.56 131 LYS B CA 1
ATOM 2425 C C . LYS B 1 131 ? 10.227 6.156 24.016 1 95.56 131 LYS B C 1
ATOM 2427 O O . LYS B 1 131 ? 11.055 5.379 24.5 1 95.56 131 LYS B O 1
ATOM 2432 N N . ARG B 1 132 ? 9.82 7.262 24.562 1 94.69 132 ARG B N 1
ATOM 2433 C CA . ARG B 1 132 ? 10.391 7.695 25.828 1 94.69 132 ARG B CA 1
ATOM 2434 C C . ARG B 1 132 ? 9.812 6.898 27 1 94.69 132 ARG B C 1
ATOM 2436 O O . ARG B 1 132 ? 10.43 6.805 28.062 1 94.69 132 ARG B O 1
ATOM 2443 N N . GLY B 1 133 ? 8.617 6.332 26.812 1 92.62 133 GLY B N 1
ATOM 2444 C CA . GLY B 1 133 ? 7.957 5.555 27.844 1 92.62 133 GLY B CA 1
ATOM 2445 C C . GLY B 1 133 ? 7.109 6.398 28.781 1 92.62 133 GLY B C 1
ATOM 2446 O O . GLY B 1 133 ? 6.617 5.902 29.797 1 92.62 133 GLY B O 1
ATOM 2447 N N . LYS B 1 134 ? 6.941 7.699 28.562 1 91.06 134 LYS B N 1
ATOM 2448 C CA . LYS B 1 134 ? 6.156 8.617 29.375 1 91.06 134 LYS B CA 1
ATOM 2449 C C . LYS B 1 134 ? 5.477 9.68 28.516 1 91.06 134 LYS B C 1
ATOM 2451 O O . LYS B 1 134 ? 6.148 10.453 27.828 1 91.06 134 LYS B O 1
ATOM 2456 N N . CYS B 1 135 ? 4.172 9.664 28.531 1 89.81 135 CYS B N 1
ATOM 2457 C CA . CYS B 1 135 ? 3.418 10.641 27.734 1 89.81 135 CYS B CA 1
ATOM 2458 C C . CYS B 1 135 ? 2.631 11.578 28.656 1 89.81 135 CYS B C 1
ATOM 2460 O O . CYS B 1 135 ? 2.174 11.172 29.719 1 89.81 135 CYS B O 1
ATOM 2462 N N . GLU B 1 136 ? 2.529 12.773 28.188 1 91.06 136 GLU B N 1
ATOM 2463 C CA . GLU B 1 136 ? 1.653 13.711 28.875 1 91.06 136 GLU B CA 1
ATOM 2464 C C . GLU B 1 136 ? 0.206 13.234 28.875 1 91.06 136 GLU B C 1
ATOM 2466 O O . GLU B 1 136 ? -0.173 12.406 28.031 1 91.06 136 GLU B O 1
ATOM 2471 N N . ARG B 1 137 ? -0.601 13.727 29.797 1 88.12 137 ARG B N 1
ATOM 2472 C CA . ARG B 1 137 ? -1.977 13.273 29.984 1 88.12 137 ARG B CA 1
ATOM 2473 C C . ARG B 1 137 ? -2.803 13.5 28.734 1 88.12 137 ARG B C 1
ATOM 2475 O O . ARG B 1 137 ? -3.701 12.719 28.422 1 88.12 137 ARG B O 1
ATOM 2482 N N . ASN B 1 138 ? -2.406 14.461 27.875 1 90.94 138 ASN B N 1
ATOM 2483 C CA . ASN B 1 138 ? -3.236 14.82 26.734 1 90.94 138 ASN B CA 1
ATOM 2484 C C . ASN B 1 138 ? -2.748 14.148 25.453 1 90.94 138 ASN B C 1
ATOM 2486 O O . ASN B 1 138 ? -3.291 14.391 24.375 1 90.94 138 ASN B O 1
ATOM 2490 N N . VAL B 1 139 ? -1.718 13.328 25.641 1 91.25 139 VAL B N 1
ATOM 2491 C CA . VAL B 1 139 ? -1.163 12.664 24.469 1 91.25 139 VAL B CA 1
ATOM 2492 C C . VAL B 1 139 ? -1.604 11.203 24.453 1 91.25 139 VAL B C 1
ATOM 2494 O O . VAL B 1 139 ? -1.479 10.492 25.453 1 91.25 139 VAL B O 1
ATOM 2497 N N . SER B 1 140 ? -2.117 10.805 23.266 1 91.12 140 SER B N 1
ATOM 2498 C CA . SER B 1 140 ? -2.578 9.43 23.109 1 91.12 140 SER B CA 1
ATOM 2499 C C . SER B 1 140 ? -1.434 8.438 23.297 1 91.12 140 SER B C 1
ATOM 2501 O O . SER B 1 140 ? -0.314 8.688 22.844 1 91.12 140 SER B O 1
ATOM 2503 N N . VAL B 1 141 ? -1.76 7.262 23.938 1 92 141 VAL B N 1
ATOM 2504 C CA . VAL B 1 141 ? -0.745 6.25 24.188 1 92 141 VAL B CA 1
ATOM 2505 C C . VAL B 1 141 ? -0.938 5.066 23.25 1 92 141 VAL B C 1
ATOM 2507 O O . VAL B 1 141 ? -0.463 3.963 23.516 1 92 141 VAL B O 1
ATOM 2510 N N . ARG B 1 142 ? -1.498 5.285 22.109 1 94.12 142 ARG B N 1
ATOM 2511 C CA . ARG B 1 142 ? -1.864 4.199 21.219 1 94.12 142 ARG B CA 1
ATOM 2512 C C . ARG B 1 142 ? -0.625 3.549 20.609 1 94.12 142 ARG B C 1
ATOM 2514 O O . ARG B 1 142 ? -0.693 2.432 20.094 1 94.12 142 ARG B O 1
ATOM 2521 N N . PHE B 1 143 ? 0.43 4.195 20.719 1 96.31 143 PHE B N 1
ATOM 2522 C CA . PHE B 1 143 ? 1.646 3.65 20.125 1 96.31 143 PHE B CA 1
ATOM 2523 C C . PHE B 1 143 ? 2.479 2.918 21.172 1 96.31 143 PHE B C 1
ATOM 2525 O O . PHE B 1 143 ? 3.633 2.572 20.922 1 96.31 143 PHE B O 1
ATOM 2532 N N . HIS B 1 144 ? 1.853 2.688 22.422 1 93.69 144 HIS B N 1
ATOM 2533 C CA . HIS B 1 144 ? 2.514 1.909 23.469 1 93.69 144 HIS B CA 1
ATOM 2534 C C . HIS B 1 144 ? 2.15 0.432 23.359 1 93.69 144 HIS B C 1
ATOM 2536 O O . HIS B 1 144 ? 0.971 0.082 23.297 1 93.69 144 HIS B O 1
ATOM 2542 N N . PRO B 1 145 ? 3.125 -0.487 23.422 1 95.06 145 PRO B N 1
ATOM 2543 C CA . PRO B 1 145 ? 4.574 -0.285 23.406 1 95.06 145 PRO B CA 1
ATOM 2544 C C . PRO B 1 145 ? 5.078 0.27 22.078 1 95.06 145 PRO B C 1
ATOM 2546 O O . PRO B 1 145 ? 4.457 0.045 21.031 1 95.06 145 PRO B O 1
ATOM 2549 N N . TYR B 1 146 ? 6.164 0.913 22.094 1 96.44 146 TYR B N 1
ATOM 2550 C CA . TYR B 1 146 ? 6.695 1.629 20.938 1 96.44 146 TYR B CA 1
ATOM 2551 C C . TYR B 1 146 ? 7.172 0.657 19.859 1 96.44 146 TYR B C 1
ATOM 2553 O O . TYR B 1 146 ? 7.879 -0.309 20.156 1 96.44 146 TYR B O 1
ATOM 2561 N N . ARG B 1 147 ? 6.766 0.955 18.672 1 95.81 147 ARG B N 1
ATOM 2562 C CA . ARG B 1 147 ? 7.258 0.342 17.438 1 95.81 147 ARG B CA 1
ATOM 2563 C C . ARG B 1 147 ? 7.359 1.37 16.328 1 95.81 147 ARG B C 1
ATOM 2565 O O . ARG B 1 147 ? 6.484 2.229 16.188 1 95.81 147 ARG B O 1
ATOM 2572 N N . ARG B 1 148 ? 8.398 1.272 15.578 1 96.75 148 ARG B N 1
ATOM 2573 C CA . ARG B 1 148 ? 8.5 2.143 14.414 1 96.75 148 ARG B CA 1
ATOM 2574 C C . ARG B 1 148 ? 7.391 1.844 13.406 1 96.75 148 ARG B C 1
ATOM 2576 O O . ARG B 1 148 ? 7.086 0.68 13.141 1 96.75 148 ARG B O 1
ATOM 2583 N N . PRO B 1 149 ? 6.844 2.861 12.898 1 97.44 149 PRO B N 1
ATOM 2584 C CA . PRO B 1 149 ? 5.734 2.621 11.969 1 97.44 149 PRO B CA 1
ATOM 2585 C C . PRO B 1 149 ? 6.211 2.234 10.57 1 97.44 149 PRO B C 1
ATOM 2587 O O . PRO B 1 149 ? 7.41 2.303 10.281 1 97.44 149 PRO B O 1
ATOM 2590 N N . ILE B 1 150 ? 5.293 1.678 9.859 1 96.88 150 ILE B N 1
ATOM 2591 C CA . ILE B 1 150 ? 5.438 1.447 8.43 1 96.88 150 ILE B CA 1
ATOM 2592 C C . ILE B 1 150 ? 4.535 2.408 7.656 1 96.88 150 ILE B C 1
ATOM 2594 O O . ILE B 1 150 ? 3.348 2.539 7.969 1 96.88 150 ILE B O 1
ATOM 2598 N N . LEU B 1 151 ? 5.102 3.105 6.695 1 95.56 151 LEU B N 1
ATOM 2599 C CA . LEU B 1 151 ? 4.348 4.078 5.91 1 95.56 151 LEU B CA 1
ATOM 2600 C C . LEU B 1 151 ? 3.842 3.455 4.613 1 95.56 151 LEU B C 1
ATOM 2602 O O . LEU B 1 151 ? 4.586 2.75 3.928 1 95.56 151 LEU B O 1
ATOM 2606 N N . LEU B 1 152 ? 2.572 3.676 4.363 1 94.94 152 LEU B N 1
ATOM 2607 C CA . LEU B 1 152 ? 1.958 3.234 3.117 1 94.94 152 LEU B CA 1
ATOM 2608 C C . LEU B 1 152 ? 1.38 4.418 2.348 1 94.94 152 LEU B C 1
ATOM 2610 O O . LEU B 1 152 ? 0.714 5.277 2.932 1 94.94 152 LEU B O 1
ATOM 2614 N N . GLN B 1 153 ? 1.646 4.473 1.096 1 91.94 153 GLN B N 1
ATOM 2615 C CA . GLN B 1 153 ? 1.098 5.543 0.268 1 91.94 153 GLN B CA 1
ATOM 2616 C C . GLN B 1 153 ? 0.823 5.055 -1.151 1 91.94 153 GLN B C 1
ATOM 2618 O O . GLN B 1 153 ? 1.396 4.055 -1.592 1 91.94 153 GLN B O 1
ATOM 2623 N N . HIS B 1 154 ? -0.031 5.703 -1.832 1 88.12 154 HIS B N 1
ATOM 2624 C CA . HIS B 1 154 ? -0.412 5.328 -3.189 1 88.12 154 HIS B CA 1
ATOM 2625 C C . HIS B 1 154 ? 0.716 5.613 -4.176 1 88.12 154 HIS B C 1
ATOM 2627 O O . HIS B 1 154 ? 1.39 4.691 -4.641 1 88.12 154 HIS B O 1
ATOM 2633 N N . PHE B 1 155 ? 1.059 6.82 -4.531 1 81.88 155 PHE B N 1
ATOM 2634 C CA . PHE B 1 155 ? 2.141 7.113 -5.461 1 81.88 155 PHE B CA 1
ATOM 2635 C C . PHE B 1 155 ? 3.068 8.18 -4.895 1 81.88 155 PHE B C 1
ATOM 2637 O O . PHE B 1 155 ? 2.68 8.938 -4.004 1 81.88 155 PHE B O 1
ATOM 2644 N N . PRO B 1 156 ? 4.305 8.125 -5.445 1 74.5 156 PRO B N 1
ATOM 2645 C CA . PRO B 1 156 ? 5.258 9.156 -5.012 1 74.5 156 PRO B CA 1
ATOM 2646 C C . PRO B 1 156 ? 4.957 10.523 -5.613 1 74.5 156 PRO B C 1
ATOM 2648 O O . PRO B 1 156 ? 4.734 10.641 -6.82 1 74.5 156 PRO B O 1
ATOM 2651 N N . LEU B 1 157 ? 4.609 11.547 -4.797 1 60.84 157 LEU B N 1
ATOM 2652 C CA . LEU B 1 157 ? 4.176 12.867 -5.242 1 60.84 157 LEU B CA 1
ATOM 2653 C C . LEU B 1 157 ? 5.332 13.633 -5.883 1 60.84 157 LEU B C 1
ATOM 2655 O O . LEU B 1 157 ? 6.207 14.148 -5.184 1 60.84 157 LEU B O 1
ATOM 2659 N N . PHE B 1 158 ? 5.961 13.305 -6.855 1 58.34 158 PHE B N 1
ATOM 2660 C CA . PHE B 1 158 ? 6.848 14.227 -7.555 1 58.34 158 PHE B CA 1
ATOM 2661 C C . PHE B 1 158 ? 6.371 14.453 -8.984 1 58.34 158 PHE B C 1
ATOM 2663 O O . PHE B 1 158 ? 7.137 14.914 -9.836 1 58.34 158 PHE B O 1
ATOM 2670 N N . ARG B 1 159 ? 5.113 14.117 -9.219 1 54.34 159 ARG B N 1
ATOM 2671 C CA . ARG B 1 159 ? 4.66 14.25 -10.594 1 54.34 159 ARG B CA 1
ATOM 2672 C C . ARG B 1 159 ? 4.637 15.711 -11.031 1 54.34 159 ARG B C 1
ATOM 2674 O O . ARG B 1 159 ? 4.121 16.578 -10.305 1 54.34 159 ARG B O 1
ATOM 2681 N N . TYR B 1 160 ? 5.598 16.062 -11.82 1 44.19 160 TYR B N 1
ATOM 2682 C CA . TYR B 1 160 ? 5.484 17.359 -12.469 1 44.19 160 TYR B CA 1
ATOM 2683 C C . TYR B 1 160 ? 4.129 17.516 -13.156 1 44.19 160 TYR B C 1
ATOM 2685 O O . TYR B 1 160 ? 3.66 16.594 -13.828 1 44.19 160 TYR B O 1
ATOM 2693 N N . VAL B 1 161 ? 3.127 17.922 -12.492 1 41.59 161 VAL B N 1
ATOM 2694 C CA . VAL B 1 161 ? 1.967 18.25 -13.312 1 41.59 161 VAL B CA 1
ATOM 2695 C C . VAL B 1 161 ? 2.424 18.828 -14.656 1 41.59 161 VAL B C 1
ATOM 2697 O O . VAL B 1 161 ? 3.053 19.875 -14.703 1 41.59 161 VAL B O 1
ATOM 2700 N N . PHE B 1 162 ? 2.938 18.172 -15.539 1 37.12 162 PHE B N 1
ATOM 2701 C CA . PHE B 1 162 ? 2.969 18.797 -16.859 1 37.12 162 PHE B CA 1
ATOM 2702 C C . PHE B 1 162 ? 1.633 19.453 -17.172 1 37.12 162 PHE B C 1
ATOM 2704 O O . PHE B 1 162 ? 0.615 18.781 -17.312 1 37.12 162 PHE B O 1
ATOM 2711 N N . ILE B 1 163 ? 1.319 20.625 -16.719 1 34.22 163 ILE B N 1
ATOM 2712 C CA . ILE B 1 163 ? 0.282 21.469 -17.281 1 34.22 163 ILE B CA 1
ATOM 2713 C C . ILE B 1 163 ? 0.338 21.406 -18.812 1 34.22 163 ILE B C 1
ATOM 2715 O O . ILE B 1 163 ? 1.373 21.703 -19.406 1 34.22 163 ILE B O 1
ATOM 2719 N N . PHE B 1 164 ? -0.348 20.562 -19.5 1 31.45 164 PHE B N 1
ATOM 2720 C CA . PHE B 1 164 ? -0.682 20.844 -20.891 1 31.45 164 PHE B CA 1
ATOM 2721 C C . PHE B 1 164 ? -1.02 22.328 -21.078 1 31.45 164 PHE B C 1
ATOM 2723 O O . PHE B 1 164 ? -2.041 22.797 -20.578 1 31.45 164 PHE B O 1
ATOM 2730 N N . SER B 1 165 ? -0.185 23.234 -21.047 1 31.44 165 SER B N 1
ATOM 2731 C CA . SER B 1 165 ? -0.384 24.469 -21.781 1 31.44 165 SER B CA 1
ATOM 2732 C C . SER B 1 165 ? -0.884 24.203 -23.203 1 31.44 165 SER B C 1
ATOM 2734 O O . SER B 1 165 ? -0.102 23.828 -24.078 1 31.44 165 SER B O 1
ATOM 2736 N N . SER B 1 166 ? -1.842 23.453 -23.594 1 29.59 166 SER B N 1
ATOM 2737 C CA . SER B 1 166 ? -2.561 24 -24.734 1 29.59 166 SER B CA 1
ATOM 2738 C C . SER B 1 166 ? -2.941 25.469 -24.5 1 29.59 166 SER B C 1
ATOM 2740 O O . SER B 1 166 ? -3.756 25.75 -23.625 1 29.59 166 SER B O 1
ATOM 2742 N N . ARG B 1 167 ? -2.111 26.516 -24.594 1 26.69 167 ARG B N 1
ATOM 2743 C CA . ARG B 1 167 ? -2.355 27.844 -25.125 1 26.69 167 ARG B CA 1
ATOM 2744 C C . ARG B 1 167 ? -3.379 27.812 -26.266 1 26.69 167 ARG B C 1
ATOM 2746 O O . ARG B 1 167 ? -3.328 26.938 -27.125 1 26.69 167 ARG B O 1
ATOM 2753 N N . LEU B 1 168 ? -4.559 28.391 -26.125 1 25.2 168 LEU B N 1
ATOM 2754 C CA . LEU B 1 168 ? -5.363 29.25 -26.984 1 25.2 168 LEU B CA 1
ATOM 2755 C C . LEU B 1 168 ? -4.48 30 -27.984 1 25.2 168 LEU B C 1
ATOM 2757 O O . LEU B 1 168 ? -3.711 30.891 -27.594 1 25.2 168 LEU B O 1
ATOM 2761 N N . SER B 1 169 ? -3.611 29.391 -28.734 1 23.59 169 SER B N 1
ATOM 2762 C CA . SER B 1 169 ? -3.719 30.141 -29.984 1 23.59 169 SER B CA 1
ATOM 2763 C C . SER B 1 169 ? -5.02 29.797 -30.719 1 23.59 169 SER B C 1
ATOM 2765 O O . SER B 1 169 ? -5.535 28.688 -30.594 1 23.59 169 SER B O 1
#

Foldseek 3Di:
DLVVVVVVCVVPVDQEDEAFECLDDPPPPDDLVVLVVSLVVCCVRPNDPDNPRHYAYHYACNQQNALVRGDPVSQVSCCVSRVDAQWDWDDRVLAIEIEHEQSLCPCPPDPSVVVRVVVVVLVVLLLVCLVVVHDDPPHDVSCPVPDDHHYDHRDHPPDPPPPPPPPPD/DLVVVVVVCVVPVDQEDEAFECLDDPPCPDDLVVLVVSLVVCCVRPNDPDNPRHYAYHYACNQQNALVRGDPVSQVSCCVSRVDAQWDWDDRVLAIEIEHEQSLCPCPPDPSVVVRVVVVVLVVLLLVCLVVVHDDPPRDVSCPVPDDHHYDHRDHPPPPPPPPPPPPD

pLDDT: mean 82.87, std 16.17, range [23.2, 97.5]